Protein AF-A0A1R1XUH7-F1 (afdb_monomer_lite)

pLDDT: mean 72.82, std 19.81, range [24.72, 95.0]

Structure (mmCIF, N/CA/C/O backbone):
data_AF-A0A1R1XUH7-F1
#
_entry.id   AF-A0A1R1XUH7-F1
#
loop_
_atom_site.group_PDB
_atom_site.id
_atom_site.type_symbol
_atom_site.label_atom_id
_atom_site.label_alt_id
_atom_site.label_comp_id
_atom_site.label_asym_id
_atom_site.label_entity_id
_atom_site.label_seq_id
_atom_site.pdbx_PDB_ins_code
_atom_site.Cartn_x
_atom_site.Cartn_y
_atom_site.Cartn_z
_atom_site.occupancy
_atom_site.B_iso_or_equiv
_atom_site.auth_seq_id
_atom_site.auth_comp_id
_atom_site.auth_asym_id
_atom_site.auth_atom_id
_atom_site.pdbx_PDB_model_num
ATOM 1 N N . MET A 1 1 ? -12.537 -51.148 18.746 1.00 36.09 1 MET A N 1
ATOM 2 C CA . MET A 1 1 ? -11.341 -50.592 18.085 1.00 36.09 1 MET A CA 1
ATOM 3 C C . MET A 1 1 ? -11.585 -49.098 17.993 1.00 36.09 1 MET A C 1
ATOM 5 O O . MET A 1 1 ? -12.538 -48.703 17.341 1.00 36.09 1 MET A O 1
ATOM 9 N N . VAL A 1 2 ? -10.874 -48.313 18.801 1.00 26.25 2 VAL A N 1
ATOM 10 C CA . VAL A 1 2 ? -11.025 -46.854 18.871 1.00 26.25 2 VAL A CA 1
ATOM 11 C C . VAL A 1 2 ? -10.032 -46.278 17.873 1.00 26.25 2 VAL A C 1
ATOM 13 O O . VAL A 1 2 ? -8.830 -46.460 18.047 1.00 26.25 2 VAL A O 1
ATOM 16 N N . GLU A 1 3 ? -10.531 -45.657 16.810 1.00 26.16 3 GLU A N 1
ATOM 17 C CA . GLU A 1 3 ? -9.702 -44.911 15.868 1.00 26.16 3 GLU A CA 1
ATOM 18 C C . GLU A 1 3 ? -9.331 -43.573 16.508 1.00 26.16 3 GLU A C 1
ATOM 20 O O . GLU A 1 3 ? -10.137 -42.650 16.631 1.00 26.16 3 GLU A O 1
ATOM 25 N N . THR A 1 4 ? -8.095 -43.498 16.990 1.00 26.56 4 THR A N 1
ATOM 26 C CA . THR A 1 4 ? -7.440 -42.262 17.397 1.00 26.56 4 THR A CA 1
ATOM 27 C C . THR A 1 4 ? -7.160 -41.437 16.146 1.00 26.56 4 THR A C 1
ATOM 29 O O . THR A 1 4 ? -6.261 -41.753 15.369 1.00 26.56 4 THR A O 1
ATOM 32 N N . TYR A 1 5 ? -7.929 -40.365 15.959 1.00 27.28 5 TYR A N 1
ATOM 33 C CA . TYR A 1 5 ? -7.610 -39.329 14.986 1.00 27.28 5 TYR A CA 1
ATOM 34 C C . TYR A 1 5 ? -6.246 -38.729 15.329 1.00 27.28 5 TYR A C 1
ATOM 36 O O . TYR A 1 5 ? -6.035 -38.161 16.401 1.00 27.28 5 TYR A O 1
ATOM 44 N N . SER A 1 6 ? -5.309 -38.896 14.404 1.00 28.02 6 SER A N 1
ATOM 45 C CA . SER A 1 6 ? -4.024 -38.218 14.378 1.00 28.02 6 SER A CA 1
ATOM 46 C C . SER A 1 6 ? -4.227 -36.708 14.498 1.00 28.02 6 SER A C 1
ATOM 48 O O . SER A 1 6 ? -4.960 -36.110 13.710 1.00 28.02 6 SER A O 1
ATOM 50 N N . ASN A 1 7 ? -3.553 -36.112 15.485 1.00 25.66 7 ASN A N 1
ATOM 51 C CA . ASN A 1 7 ? -3.377 -34.673 15.642 1.00 25.66 7 ASN A CA 1
ATOM 52 C C . ASN A 1 7 ? -2.901 -34.063 14.316 1.00 25.66 7 ASN A C 1
ATOM 54 O O . ASN A 1 7 ? -1.709 -34.079 14.010 1.00 25.66 7 ASN A O 1
ATOM 58 N N . ASN A 1 8 ? -3.822 -33.470 13.559 1.00 26.70 8 ASN A N 1
ATOM 59 C CA . ASN A 1 8 ? -3.465 -32.392 12.656 1.00 26.70 8 ASN A CA 1
ATOM 60 C C . ASN A 1 8 ? -3.046 -31.234 13.555 1.00 26.70 8 ASN A C 1
ATOM 62 O O . ASN A 1 8 ? -3.884 -30.494 14.070 1.00 26.70 8 ASN A O 1
ATOM 66 N N . SER A 1 9 ? -1.742 -31.107 13.785 1.00 27.06 9 SER A N 1
ATOM 67 C CA . SER A 1 9 ? -1.154 -29.862 14.249 1.00 27.06 9 SER A CA 1
ATOM 68 C C . SER A 1 9 ? -1.516 -28.796 13.219 1.00 27.06 9 SER A C 1
ATOM 70 O O . SER A 1 9 ? -0.841 -28.654 12.200 1.00 27.06 9 SER A O 1
ATOM 72 N N . PHE A 1 10 ? -2.616 -28.087 13.461 1.00 28.94 10 PHE A N 1
ATOM 73 C CA . PHE A 1 10 ? -2.870 -26.793 12.859 1.00 28.94 10 PHE A CA 1
ATOM 74 C C . PHE A 1 10 ? -1.658 -25.929 13.202 1.00 28.94 10 PHE A C 1
ATOM 76 O O . PHE A 1 10 ? -1.507 -25.453 14.327 1.00 28.94 10 PHE A O 1
ATOM 83 N N . GLN A 1 11 ? -0.741 -25.800 12.245 1.00 24.72 11 GLN A N 1
ATOM 84 C CA . GLN A 1 11 ? 0.274 -24.769 12.295 1.00 24.72 11 GLN A CA 1
ATOM 85 C C . GLN A 1 11 ? -0.476 -23.444 12.241 1.00 24.72 11 GLN A C 1
ATOM 87 O O . GLN A 1 11 ? -1.003 -23.046 11.205 1.00 24.72 11 GLN A O 1
ATOM 92 N N . ILE A 1 12 ? -0.576 -22.807 13.404 1.00 26.81 12 ILE A N 1
ATOM 93 C CA . ILE A 1 12 ? -1.009 -21.424 13.542 1.00 26.81 12 ILE A CA 1
ATOM 94 C C . ILE A 1 12 ? -0.117 -20.603 12.597 1.00 26.81 12 ILE A C 1
ATOM 96 O O . ILE A 1 12 ? 1.110 -20.721 12.698 1.00 26.81 12 ILE A O 1
ATOM 100 N N . PRO A 1 13 ? -0.679 -19.807 11.670 1.00 30.12 13 PRO A N 1
ATOM 101 C CA . PRO A 1 13 ? 0.121 -18.927 10.831 1.00 30.12 13 PRO A CA 1
ATOM 102 C C . PRO A 1 13 ? 0.951 -18.018 11.741 1.00 30.12 13 PRO A C 1
ATOM 104 O O . PRO A 1 13 ? 0.403 -17.348 12.617 1.00 30.12 13 PRO A O 1
ATOM 107 N N . GLN A 1 14 ? 2.275 -18.020 11.586 1.00 32.28 14 GLN A N 1
ATOM 108 C CA . GLN A 1 14 ? 3.138 -17.098 12.321 1.00 32.28 14 GLN A CA 1
ATOM 109 C C . GLN A 1 14 ? 2.763 -15.659 11.932 1.00 32.28 14 GLN A C 1
ATOM 111 O O . GLN A 1 14 ? 2.974 -15.227 10.803 1.00 32.28 14 GLN A O 1
ATOM 116 N N . HIS A 1 15 ? 2.165 -14.936 12.877 1.00 37.78 15 HIS A N 1
ATOM 117 C CA . HIS A 1 15 ? 1.529 -13.626 12.717 1.00 37.78 15 HIS A CA 1
ATOM 118 C C . HIS A 1 15 ? 2.520 -12.440 12.634 1.00 37.78 15 HIS A C 1
ATOM 120 O O . HIS A 1 15 ? 2.294 -11.392 13.227 1.00 37.78 15 HIS A O 1
ATOM 126 N N . ASP A 1 16 ? 3.577 -12.565 11.826 1.00 42.06 16 ASP A N 1
ATOM 127 C CA . ASP A 1 16 ? 4.503 -11.465 11.477 1.00 42.06 16 ASP A CA 1
ATOM 128 C C . ASP A 1 16 ? 4.144 -10.791 10.134 1.00 42.06 16 ASP A C 1
ATOM 130 O O . ASP A 1 16 ? 4.957 -10.110 9.500 1.00 42.06 16 ASP A O 1
ATOM 134 N N . HIS A 1 17 ? 2.929 -11.006 9.629 1.00 55.88 17 HIS A N 1
ATOM 135 C CA . HIS A 1 17 ? 2.552 -10.539 8.300 1.00 55.88 17 HIS A CA 1
ATOM 136 C C . HIS A 1 17 ? 2.111 -9.074 8.334 1.00 55.88 17 HIS A C 1
ATOM 138 O O . HIS A 1 17 ? 0.928 -8.753 8.416 1.00 55.88 17 HIS A O 1
ATOM 144 N N . LEU A 1 18 ? 3.100 -8.181 8.237 1.00 64.12 18 LEU A N 1
ATOM 145 C CA . LEU A 1 18 ? 2.900 -6.802 7.798 1.00 64.12 18 LEU A CA 1
ATOM 146 C C . LEU A 1 18 ? 1.973 -6.777 6.565 1.00 64.12 18 LEU A C 1
ATOM 148 O O . LEU A 1 18 ? 2.169 -7.602 5.666 1.00 64.12 18 LEU A O 1
ATOM 152 N N . PRO A 1 19 ? 1.006 -5.845 6.487 1.00 69.94 19 PRO A N 1
ATOM 153 C CA . PRO A 1 19 ? 0.156 -5.677 5.316 1.00 69.94 19 PRO A CA 1
ATOM 154 C C . PRO A 1 19 ? 0.966 -5.633 4.021 1.00 69.94 19 PRO A C 1
ATOM 156 O O . PRO A 1 19 ? 1.894 -4.833 3.885 1.00 69.94 19 PRO A O 1
ATOM 159 N N . GLN A 1 20 ? 0.602 -6.500 3.077 1.00 75.19 20 GLN A N 1
ATOM 160 C CA . GLN A 1 20 ? 1.281 -6.636 1.794 1.00 75.19 20 GLN A CA 1
ATOM 161 C C . GLN A 1 20 ? 0.480 -5.949 0.691 1.00 75.19 20 GLN A C 1
ATOM 163 O O . GLN A 1 20 ? -0.719 -6.176 0.536 1.00 75.19 20 GLN A O 1
ATOM 168 N N . LEU A 1 21 ? 1.157 -5.131 -0.106 1.00 77.12 21 LEU A N 1
ATOM 169 C CA . LEU A 1 21 ? 0.612 -4.476 -1.283 1.00 77.12 21 LEU A CA 1
ATOM 170 C C . LEU A 1 21 ? 1.297 -5.027 -2.532 1.00 77.12 21 LEU A C 1
ATOM 172 O O . LEU A 1 21 ? 2.522 -4.972 -2.649 1.00 77.12 21 LEU A O 1
ATOM 176 N N . LYS A 1 22 ? 0.500 -5.495 -3.498 1.00 82.19 22 LYS A N 1
ATOM 177 C CA . LYS A 1 22 ? 0.987 -5.846 -4.835 1.00 82.19 22 LYS A CA 1
ATOM 178 C C . LYS A 1 22 ? 0.989 -4.608 -5.733 1.00 82.19 22 LYS A C 1
ATOM 180 O O . LYS A 1 22 ? -0.061 -4.065 -6.068 1.00 82.19 22 LYS A O 1
ATOM 185 N N . LEU A 1 23 ? 2.175 -4.187 -6.150 1.00 81.00 23 LEU A N 1
ATOM 186 C CA . LEU A 1 23 ? 2.407 -3.155 -7.152 1.00 81.00 23 LEU A CA 1
ATOM 187 C C . LEU A 1 23 ? 2.435 -3.807 -8.536 1.00 81.00 23 LEU A C 1
ATOM 189 O O . LEU A 1 23 ? 3.371 -4.533 -8.862 1.00 81.00 23 LEU A O 1
ATOM 193 N N . ASN A 1 24 ? 1.416 -3.548 -9.354 1.00 84.50 24 ASN A N 1
ATOM 194 C CA . ASN A 1 24 ? 1.377 -4.005 -10.742 1.00 84.50 24 ASN A CA 1
ATOM 195 C C . ASN A 1 24 ? 1.937 -2.928 -11.673 1.00 84.50 24 ASN A C 1
ATOM 197 O O . ASN A 1 24 ? 1.565 -1.758 -11.579 1.00 84.50 24 ASN A O 1
ATOM 201 N N . LEU A 1 25 ? 2.801 -3.336 -12.597 1.00 85.88 25 LEU A N 1
ATOM 202 C CA . LEU A 1 25 ? 3.491 -2.460 -13.534 1.00 85.88 25 LEU A CA 1
ATOM 203 C C . LEU A 1 25 ? 3.200 -2.867 -14.964 1.00 85.88 25 LEU A C 1
ATOM 205 O O . LEU A 1 25 ? 3.238 -4.045 -15.315 1.00 85.88 25 LEU A O 1
ATOM 209 N N . SER A 1 26 ? 2.982 -1.861 -15.801 1.00 89.75 26 SER A N 1
ATOM 210 C CA . SER A 1 26 ? 2.862 -2.021 -17.241 1.00 89.75 26 SER A CA 1
ATOM 211 C C . SER A 1 26 ? 3.626 -0.892 -17.916 1.00 89.75 26 SER A C 1
ATOM 213 O O . SER A 1 26 ? 3.284 0.277 -17.750 1.00 89.75 26 SER A O 1
ATOM 215 N N . ILE A 1 27 ? 4.658 -1.242 -18.677 1.00 89.19 27 ILE A N 1
ATOM 216 C CA . ILE A 1 27 ? 5.510 -0.296 -19.399 1.00 89.19 27 ILE A CA 1
ATOM 217 C C . ILE A 1 27 ? 5.392 -0.604 -20.879 1.00 89.19 27 ILE A C 1
ATOM 219 O O . ILE A 1 27 ? 5.627 -1.733 -21.301 1.00 89.19 27 ILE A O 1
ATOM 223 N N . ARG A 1 28 ? 5.045 0.405 -21.677 1.00 90.94 28 ARG A N 1
ATOM 224 C CA . ARG A 1 28 ? 4.956 0.273 -23.129 1.00 90.94 28 ARG A CA 1
ATOM 225 C C . ARG A 1 28 ? 6.084 1.041 -23.797 1.00 90.94 28 ARG A C 1
ATOM 227 O O . ARG A 1 28 ? 6.208 2.249 -23.598 1.00 90.94 28 ARG A O 1
ATOM 234 N N . ASN A 1 29 ? 6.869 0.353 -24.619 1.00 90.94 29 ASN A N 1
ATOM 235 C CA . ASN A 1 29 ? 7.783 1.012 -25.539 1.00 90.94 29 ASN A CA 1
ATOM 236 C C . ASN A 1 29 ? 6.990 1.429 -26.782 1.00 90.94 29 ASN A C 1
ATOM 238 O O . ASN A 1 29 ? 6.571 0.583 -27.562 1.00 90.94 29 ASN A O 1
ATOM 242 N N . ASN A 1 30 ? 6.761 2.729 -26.959 1.00 91.75 30 ASN A N 1
ATOM 243 C CA . ASN A 1 30 ? 6.073 3.261 -28.141 1.00 91.75 30 ASN A CA 1
ATOM 244 C C . ASN A 1 30 ? 7.030 3.574 -29.302 1.00 91.75 30 ASN A C 1
ATOM 246 O O . ASN A 1 30 ? 6.590 4.074 -30.332 1.00 91.75 30 ASN A O 1
ATOM 250 N N . ASN A 1 31 ? 8.327 3.310 -29.140 1.00 87.31 31 ASN A N 1
ATOM 251 C CA . ASN A 1 31 ? 9.317 3.540 -30.181 1.00 87.31 31 ASN A CA 1
ATOM 252 C C . ASN A 1 31 ? 9.482 2.300 -31.065 1.00 87.31 31 ASN A C 1
ATOM 254 O O . ASN A 1 31 ? 9.229 1.169 -30.648 1.00 87.31 31 ASN A O 1
ATOM 258 N N . ASN A 1 32 ? 10.013 2.530 -32.265 1.00 91.88 32 ASN A N 1
ATOM 259 C CA . ASN A 1 32 ? 10.410 1.478 -33.205 1.00 91.88 32 ASN A CA 1
ATOM 260 C C . ASN A 1 32 ? 11.792 0.874 -32.891 1.00 91.88 32 ASN A C 1
ATOM 262 O O . ASN A 1 32 ? 12.274 0.022 -33.629 1.00 91.88 32 ASN A O 1
ATOM 266 N N . ILE A 1 33 ? 12.441 1.321 -31.813 1.00 90.12 33 ILE A N 1
ATOM 267 C CA . ILE A 1 33 ? 13.793 0.918 -31.413 1.00 90.12 33 ILE A CA 1
ATOM 268 C C . ILE A 1 33 ? 13.703 0.226 -30.044 1.00 90.12 33 ILE A C 1
ATOM 270 O O . ILE A 1 33 ? 12.945 0.704 -29.188 1.00 90.12 33 ILE A O 1
ATOM 274 N N . PRO A 1 34 ? 14.425 -0.890 -29.821 1.00 90.88 34 PRO A N 1
ATOM 275 C CA . PRO A 1 34 ? 14.464 -1.539 -28.517 1.00 90.88 34 PRO A CA 1
ATOM 276 C C . PRO A 1 34 ? 15.116 -0.627 -27.475 1.00 90.88 34 PRO A C 1
ATOM 278 O O . PRO A 1 34 ? 16.064 0.101 -27.772 1.00 90.88 34 PRO A O 1
ATOM 281 N N . ILE A 1 35 ? 14.622 -0.689 -26.243 1.00 91.19 35 ILE A N 1
ATOM 282 C CA . ILE A 1 35 ? 15.282 -0.078 -25.089 1.00 91.19 35 ILE A CA 1
ATOM 283 C C . ILE A 1 35 ? 15.947 -1.215 -24.319 1.00 91.19 35 ILE A C 1
ATOM 285 O O . ILE A 1 35 ? 15.252 -2.060 -23.762 1.00 91.19 35 ILE A O 1
ATOM 289 N N . ASN A 1 36 ? 17.277 -1.235 -24.301 1.00 91.56 36 ASN A N 1
ATOM 290 C CA . ASN A 1 36 ? 18.041 -2.294 -23.644 1.00 91.56 36 ASN A CA 1
ATOM 291 C C . ASN A 1 36 ? 18.507 -1.856 -22.255 1.00 91.56 36 ASN A C 1
ATOM 293 O O . ASN A 1 36 ? 18.788 -0.674 -22.046 1.00 91.56 36 ASN A O 1
ATOM 297 N N . ASN A 1 37 ? 18.666 -2.810 -21.338 1.00 92.50 37 ASN A N 1
ATOM 298 C CA . ASN A 1 37 ? 19.168 -2.586 -19.978 1.00 92.50 37 ASN A CA 1
ATOM 299 C C . ASN A 1 37 ? 18.385 -1.515 -19.197 1.00 92.50 37 ASN A C 1
ATOM 301 O O . ASN A 1 37 ? 18.968 -0.715 -18.459 1.00 92.50 37 ASN A O 1
ATOM 305 N N . ALA A 1 38 ? 17.066 -1.479 -19.372 1.00 93.06 38 ALA A N 1
ATOM 306 C CA . ALA A 1 38 ? 16.197 -0.632 -18.574 1.00 93.06 38 ALA A CA 1
ATOM 307 C C . ALA A 1 38 ? 16.083 -1.180 -17.147 1.00 93.06 38 ALA A C 1
ATOM 309 O O . ALA A 1 38 ? 16.121 -2.388 -16.934 1.00 93.06 38 ALA A O 1
ATOM 310 N N . ASN A 1 39 ? 15.902 -0.307 -16.161 1.00 94.38 39 ASN A N 1
ATOM 311 C CA . ASN A 1 39 ? 15.532 -0.703 -14.808 1.00 94.38 39 ASN A CA 1
ATOM 312 C C . ASN A 1 39 ? 14.439 0.210 -14.247 1.00 94.38 39 ASN A C 1
ATOM 314 O O . ASN A 1 39 ? 14.221 1.330 -14.716 1.00 94.38 39 ASN A O 1
ATOM 318 N N . ILE A 1 40 ? 13.728 -0.305 -13.250 1.00 93.25 40 ILE A N 1
ATOM 319 C CA . ILE A 1 40 ? 12.674 0.410 -12.540 1.00 93.25 40 ILE A CA 1
ATOM 320 C C . ILE A 1 40 ? 13.159 0.668 -11.121 1.00 93.25 40 ILE A C 1
ATOM 322 O O . ILE A 1 40 ? 13.678 -0.234 -10.462 1.00 93.25 40 ILE A O 1
ATOM 326 N N . VAL A 1 41 ? 12.950 1.886 -10.636 1.00 94.25 41 VAL A N 1
ATOM 327 C CA . VAL A 1 41 ? 13.166 2.248 -9.237 1.00 94.25 41 VAL A CA 1
ATOM 328 C C . VAL A 1 41 ? 11.875 2.826 -8.684 1.00 94.25 41 VAL A C 1
ATOM 330 O O . VAL A 1 41 ? 11.396 3.852 -9.163 1.00 94.25 41 VAL A O 1
ATOM 333 N N . PHE A 1 42 ? 11.327 2.197 -7.649 1.00 92.81 42 PHE A N 1
ATOM 334 C CA . PHE A 1 42 ? 10.355 2.854 -6.786 1.00 92.81 42 PHE A CA 1
ATOM 335 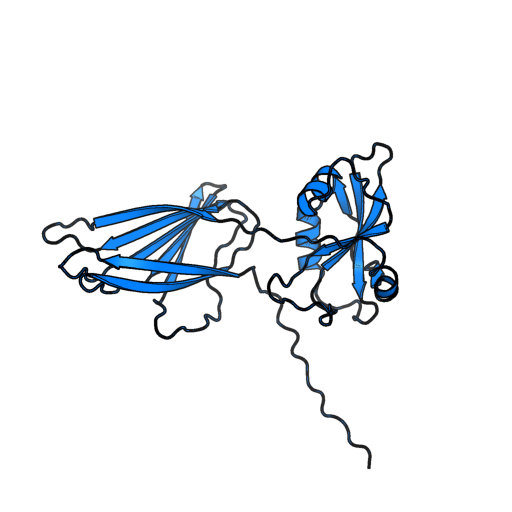C C . PHE A 1 42 ? 11.068 3.510 -5.617 1.00 92.81 42 PHE A C 1
ATOM 337 O O . PHE A 1 42 ? 11.894 2.883 -4.962 1.00 92.81 42 PHE A O 1
ATOM 344 N N . SER A 1 43 ? 10.732 4.761 -5.338 1.00 94.25 43 SER A N 1
ATOM 345 C CA . SER A 1 43 ? 11.187 5.486 -4.156 1.00 94.25 43 SER A CA 1
ATOM 346 C C . SER A 1 43 ? 10.001 5.783 -3.255 1.00 94.25 43 SER A C 1
ATOM 348 O O . SER A 1 43 ? 8.987 6.292 -3.731 1.00 94.25 43 SER A O 1
ATOM 350 N N . PHE A 1 44 ? 10.156 5.521 -1.964 1.00 91.94 44 PHE A N 1
ATOM 351 C CA . PHE A 1 44 ? 9.143 5.754 -0.943 1.00 91.94 44 PHE A CA 1
ATOM 352 C C . PHE A 1 44 ? 9.732 6.634 0.156 1.00 91.94 44 PHE A C 1
ATOM 354 O O . PHE A 1 44 ? 10.680 6.224 0.826 1.00 91.94 44 PHE A O 1
ATOM 361 N N . ASN A 1 45 ? 9.172 7.826 0.353 1.00 91.75 45 ASN A N 1
ATOM 362 C CA . ASN A 1 45 ? 9.575 8.724 1.432 1.00 91.75 45 ASN A CA 1
ATOM 363 C C . ASN A 1 45 ? 8.569 8.618 2.574 1.00 91.75 45 ASN A C 1
ATOM 365 O O . ASN A 1 45 ? 7.365 8.761 2.373 1.00 91.75 45 ASN A O 1
ATOM 369 N N . THR A 1 46 ? 9.059 8.347 3.772 1.00 87.94 46 THR A N 1
ATOM 370 C CA . THR A 1 46 ? 8.234 7.942 4.906 1.00 87.94 46 THR A CA 1
ATOM 371 C C . THR A 1 46 ? 8.742 8.555 6.205 1.00 87.94 46 THR A C 1
ATOM 373 O O . THR A 1 46 ? 9.912 8.906 6.303 1.00 87.94 46 THR A O 1
ATOM 376 N N . SER A 1 47 ? 7.887 8.638 7.227 1.00 83.00 47 SER A N 1
ATOM 377 C CA . SER A 1 47 ? 8.338 8.852 8.604 1.00 83.00 47 SER A CA 1
ATOM 378 C C . SER A 1 47 ? 9.314 7.761 9.077 1.00 83.00 47 SER A C 1
ATOM 380 O O . SER A 1 47 ? 9.296 6.624 8.593 1.00 83.00 47 SER A O 1
ATOM 382 N N . ALA A 1 48 ? 10.146 8.106 10.059 1.00 82.19 48 ALA A N 1
ATOM 383 C CA . ALA A 1 48 ? 11.148 7.223 10.656 1.00 82.19 48 ALA A CA 1
ATOM 384 C C . ALA A 1 48 ? 10.568 6.050 11.463 1.00 82.19 48 ALA A C 1
ATOM 386 O O . ALA A 1 48 ? 11.304 5.150 11.857 1.00 82.19 48 ALA A O 1
ATOM 387 N N . THR A 1 49 ? 9.260 6.052 11.717 1.00 75.31 49 THR A N 1
ATOM 388 C CA . THR A 1 49 ? 8.562 4.981 12.437 1.00 75.31 49 THR A CA 1
ATOM 389 C C . THR A 1 49 ? 7.945 3.938 11.504 1.00 75.31 49 THR A C 1
ATOM 391 O O . THR A 1 49 ? 7.453 2.918 11.983 1.00 75.31 49 THR A O 1
ATOM 394 N N . ASN A 1 50 ? 7.965 4.157 10.183 1.00 73.88 50 ASN A N 1
ATOM 395 C CA . ASN A 1 50 ? 7.517 3.163 9.209 1.00 73.88 50 ASN A CA 1
ATOM 396 C C . ASN A 1 50 ? 8.678 2.305 8.710 1.00 73.88 50 ASN A C 1
ATOM 398 O O . ASN A 1 50 ? 9.816 2.759 8.592 1.00 73.88 50 ASN A O 1
ATOM 402 N N . LYS A 1 51 ? 8.342 1.088 8.302 1.00 80.38 51 LYS A N 1
ATOM 403 C CA . LYS A 1 51 ? 9.232 0.146 7.650 1.00 80.38 51 LYS A CA 1
ATOM 404 C C . LYS A 1 51 ? 8.570 -0.375 6.385 1.00 80.38 51 LYS A C 1
ATOM 406 O O . LYS A 1 51 ? 7.474 -0.936 6.428 1.00 80.38 51 LYS A O 1
ATOM 411 N N . ILE A 1 52 ? 9.275 -0.223 5.270 1.00 82.31 52 ILE A N 1
ATOM 412 C CA . ILE A 1 52 ? 8.914 -0.837 3.994 1.00 82.31 52 ILE A CA 1
ATOM 413 C C . ILE A 1 52 ? 9.883 -1.990 3.762 1.00 82.31 52 ILE A C 1
ATOM 415 O O . ILE A 1 52 ? 11.092 -1.829 3.904 1.00 82.31 52 ILE A O 1
ATOM 419 N N . SER A 1 53 ? 9.366 -3.176 3.461 1.00 82.25 53 SER A N 1
ATOM 420 C CA . SER A 1 53 ? 10.203 -4.368 3.280 1.00 82.25 53 SER A CA 1
ATOM 421 C C . SER A 1 53 ? 9.685 -5.267 2.169 1.00 82.25 53 SER A C 1
ATOM 423 O O . SER A 1 53 ? 8.509 -5.218 1.817 1.00 82.25 53 SER A O 1
ATOM 425 N N . LEU A 1 54 ? 10.568 -6.097 1.617 1.00 77.00 54 LEU A N 1
ATOM 426 C CA . LEU A 1 54 ? 10.173 -7.197 0.745 1.00 77.00 54 LEU A CA 1
ATOM 427 C C . LEU A 1 54 ? 9.725 -8.391 1.604 1.00 77.00 54 LEU A C 1
ATOM 429 O O . LEU A 1 54 ? 10.385 -8.695 2.605 1.00 77.00 54 LEU A O 1
ATOM 433 N N . PRO A 1 55 ? 8.626 -9.082 1.254 1.00 68.00 55 PRO A N 1
ATOM 434 C CA . PRO A 1 55 ? 8.237 -10.298 1.952 1.00 68.00 55 PRO A CA 1
ATOM 435 C C . PRO A 1 55 ? 9.320 -11.374 1.783 1.00 68.00 55 PRO A C 1
ATOM 437 O O . PRO A 1 55 ? 9.863 -11.555 0.696 1.00 68.00 55 PRO A O 1
ATOM 440 N N . LYS A 1 56 ? 9.617 -12.115 2.861 1.00 57.62 56 LYS A N 1
ATOM 441 C CA . LYS A 1 56 ? 10.618 -13.205 2.862 1.00 57.62 56 LYS A CA 1
ATOM 442 C C . LYS A 1 56 ? 10.287 -14.334 1.874 1.00 57.62 56 LYS A C 1
ATOM 444 O O . LYS A 1 56 ? 11.178 -15.075 1.480 1.00 57.62 56 LYS A O 1
ATOM 449 N N . LEU A 1 57 ? 9.014 -14.467 1.508 1.00 55.06 57 LEU A N 1
ATOM 450 C CA . LEU A 1 57 ? 8.496 -15.423 0.536 1.00 55.06 57 LEU A CA 1
ATOM 451 C C . LEU A 1 57 ? 7.763 -14.620 -0.542 1.00 55.06 57 LEU A C 1
ATOM 453 O O . LEU A 1 57 ? 6.629 -14.193 -0.330 1.00 55.06 57 LEU A O 1
ATOM 457 N N . SER A 1 58 ? 8.418 -14.362 -1.672 1.00 51.53 58 SER A N 1
ATOM 458 C CA . SER A 1 58 ? 7.734 -13.855 -2.859 1.00 51.53 58 SER A CA 1
ATOM 459 C C . SER A 1 58 ? 7.128 -15.037 -3.612 1.00 51.53 58 SER A C 1
ATOM 461 O O . SER A 1 58 ? 7.797 -16.031 -3.888 1.00 51.53 58 SER A O 1
ATOM 463 N N . ILE A 1 59 ? 5.841 -14.945 -3.938 1.00 51.78 59 ILE A N 1
ATOM 464 C CA . ILE A 1 59 ? 5.226 -15.852 -4.906 1.00 51.78 59 ILE A CA 1
ATOM 465 C C . ILE A 1 59 ? 5.882 -15.515 -6.247 1.00 51.78 59 ILE A C 1
ATOM 467 O O . ILE A 1 59 ? 5.686 -14.416 -6.767 1.00 51.78 59 ILE A O 1
ATOM 471 N N . SER A 1 60 ? 6.723 -16.411 -6.759 1.00 47.25 60 SER A N 1
ATOM 472 C CA . SER A 1 60 ? 7.397 -16.221 -8.039 1.00 47.25 60 SER A CA 1
ATOM 473 C C . SER A 1 60 ? 6.374 -16.323 -9.169 1.00 47.25 60 SER A C 1
ATOM 475 O O . SER A 1 60 ? 5.869 -17.397 -9.494 1.00 47.25 60 SER A O 1
ATOM 477 N N . GLU A 1 61 ? 6.044 -15.185 -9.777 1.00 54.03 61 GLU A N 1
ATOM 478 C CA . GLU A 1 61 ? 5.384 -15.180 -11.078 1.00 54.03 61 GLU A CA 1
ATOM 479 C C . GLU A 1 61 ? 6.459 -15.406 -12.157 1.00 54.03 61 GLU A C 1
ATOM 481 O O . GLU A 1 61 ? 7.540 -14.824 -12.072 1.00 54.03 61 GLU A O 1
ATOM 486 N N 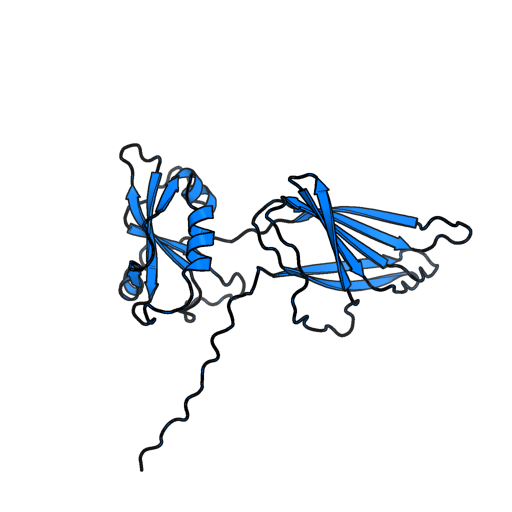. PRO A 1 62 ? 6.199 -16.211 -13.200 1.00 49.09 62 PRO A N 1
ATOM 487 C CA . PRO A 1 62 ? 7.205 -16.601 -14.197 1.00 49.09 62 PRO A CA 1
ATOM 488 C C . PRO A 1 62 ? 7.789 -15.439 -15.029 1.00 49.09 62 PRO A C 1
ATOM 490 O O . PRO A 1 62 ? 8.720 -15.649 -15.799 1.00 49.09 62 PRO A O 1
ATOM 493 N N . SER A 1 63 ? 7.272 -14.216 -14.873 1.00 55.78 63 SER A N 1
ATOM 494 C CA . SER A 1 63 ? 7.781 -12.986 -15.492 1.00 55.78 63 SER A CA 1
ATOM 495 C C . SER A 1 63 ? 8.164 -11.900 -14.474 1.00 55.78 63 SER A C 1
ATOM 497 O O . SER A 1 63 ? 8.276 -10.730 -14.845 1.00 55.78 63 SER A O 1
ATOM 499 N N . SER A 1 64 ? 8.301 -12.234 -13.185 1.00 68.19 64 SER A N 1
ATOM 500 C CA . SER A 1 64 ? 8.640 -11.244 -12.161 1.00 68.19 64 SER A CA 1
ATOM 501 C C . SER A 1 64 ? 10.113 -10.861 -12.257 1.00 68.19 64 SER A C 1
ATOM 503 O O . SER A 1 64 ? 10.984 -11.724 -12.155 1.00 68.19 64 SER A O 1
ATOM 505 N N . LEU A 1 65 ? 10.390 -9.564 -12.405 1.00 83.56 65 LEU A N 1
ATOM 506 C CA . LEU A 1 65 ? 11.739 -9.039 -12.193 1.00 83.56 65 LEU A CA 1
ATOM 507 C C . LEU A 1 65 ? 12.195 -9.384 -10.774 1.00 83.56 65 LEU A C 1
ATOM 509 O O . LEU A 1 65 ? 11.399 -9.330 -9.836 1.00 83.56 65 LEU A O 1
ATOM 513 N N . GLU A 1 66 ? 13.476 -9.685 -10.604 1.00 86.31 66 GLU A N 1
ATOM 514 C CA . GLU A 1 66 ? 14.068 -9.687 -9.268 1.00 86.31 66 GLU A CA 1
ATOM 515 C C . GLU A 1 66 ? 14.182 -8.243 -8.770 1.00 86.31 66 GLU A C 1
ATOM 517 O O . GLU A 1 66 ? 14.517 -7.339 -9.544 1.00 86.31 66 GLU A O 1
ATOM 522 N N . TRP A 1 67 ? 13.912 -8.031 -7.483 1.00 88.00 67 TRP A N 1
ATOM 523 C CA . TRP A 1 67 ? 13.917 -6.715 -6.852 1.00 88.00 67 TRP A CA 1
ATOM 524 C C . TRP A 1 67 ? 14.848 -6.698 -5.643 1.00 88.00 67 TRP A C 1
ATOM 526 O O . TRP A 1 67 ? 14.847 -7.630 -4.840 1.00 88.00 67 TRP A O 1
ATOM 536 N N . CYS A 1 68 ? 15.594 -5.610 -5.469 1.00 89.56 68 CYS A N 1
ATOM 537 C CA . CYS A 1 68 ? 16.355 -5.334 -4.257 1.00 89.56 68 CYS A CA 1
ATOM 538 C C . CYS A 1 68 ? 15.811 -4.084 -3.564 1.00 89.56 68 CYS A C 1
ATOM 540 O O . CYS A 1 68 ? 15.394 -3.132 -4.223 1.00 89.56 68 CYS A O 1
ATOM 542 N N . ILE A 1 69 ? 15.801 -4.098 -2.230 1.00 91.12 69 ILE A N 1
ATOM 543 C CA . ILE A 1 69 ? 15.372 -2.958 -1.421 1.00 91.12 69 ILE A CA 1
ATOM 544 C C . ILE A 1 69 ? 16.552 -2.398 -0.633 1.00 91.12 69 ILE A C 1
ATOM 546 O O . ILE A 1 69 ? 17.315 -3.152 -0.029 1.00 91.12 69 ILE A O 1
ATOM 550 N N . SER A 1 70 ? 16.694 -1.079 -0.636 1.00 92.06 70 SER A N 1
ATOM 551 C CA . SER A 1 70 ? 17.628 -0.348 0.214 1.00 92.06 70 SER A CA 1
ATOM 552 C C . SER A 1 70 ? 16.883 0.669 1.072 1.00 92.06 70 SER A C 1
ATOM 554 O O . SER A 1 70 ? 15.826 1.181 0.699 1.00 92.06 70 SER A O 1
ATOM 556 N N . GLU A 1 71 ? 17.445 0.951 2.241 1.00 92.88 71 GLU A N 1
ATOM 557 C CA . GLU A 1 71 ? 16.959 1.953 3.182 1.00 92.88 71 GLU A CA 1
ATOM 558 C C . GLU A 1 71 ? 18.032 3.029 3.350 1.00 92.88 71 GLU A C 1
ATOM 560 O O . GLU A 1 71 ? 19.227 2.736 3.429 1.00 92.88 71 GLU A O 1
ATOM 565 N N . SER A 1 72 ? 17.605 4.285 3.406 1.00 91.69 72 SER A N 1
ATOM 566 C CA . SER A 1 72 ? 18.470 5.432 3.652 1.00 91.69 72 SER A CA 1
ATOM 567 C C . SER A 1 72 ? 17.767 6.445 4.548 1.00 91.69 72 SER A C 1
ATOM 569 O O . SER A 1 72 ? 16.547 6.611 4.497 1.00 91.69 72 SER A O 1
ATOM 571 N N . LYS A 1 73 ? 18.542 7.141 5.380 1.00 89.88 73 LYS A N 1
ATOM 572 C CA . LYS A 1 73 ? 18.030 8.204 6.242 1.00 89.88 73 LYS A CA 1
ATOM 573 C C . LYS A 1 73 ? 18.036 9.529 5.484 1.00 89.88 73 LYS A C 1
ATOM 575 O O . LYS A 1 73 ? 19.083 9.933 4.987 1.00 89.88 73 LYS A O 1
ATOM 580 N N . VAL A 1 74 ? 16.880 10.190 5.407 1.00 87.00 74 VAL A N 1
ATOM 581 C CA . VAL A 1 74 ? 16.763 11.530 4.808 1.00 87.00 74 VAL A CA 1
ATOM 582 C C . VAL A 1 74 ? 17.077 12.586 5.866 1.00 87.00 74 VAL A C 1
ATOM 584 O O . VAL A 1 74 ? 17.927 13.442 5.647 1.00 87.00 74 VAL A O 1
ATOM 587 N N . ASP A 1 75 ? 16.444 12.481 7.036 1.00 87.69 75 ASP A N 1
ATOM 588 C CA . ASP A 1 75 ? 16.694 13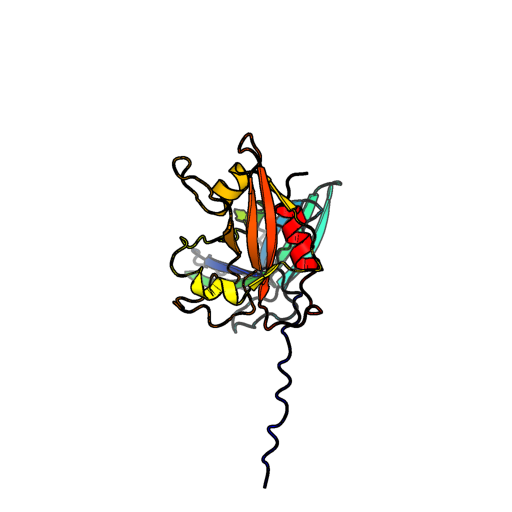.327 8.207 1.00 87.69 75 ASP A CA 1
ATOM 589 C C . ASP A 1 75 ? 16.338 12.580 9.515 1.00 87.69 75 ASP A C 1
ATOM 591 O O . ASP A 1 75 ? 16.175 11.358 9.522 1.00 87.69 75 ASP A O 1
ATOM 595 N N . SER A 1 76 ? 16.274 13.269 10.661 1.00 81.06 76 SER A N 1
ATOM 596 C CA . SER A 1 76 ? 15.927 12.653 11.955 1.00 81.06 76 SER A CA 1
ATOM 597 C C . SER A 1 76 ? 14.513 12.068 12.021 1.00 81.06 76 SER A C 1
ATOM 599 O O . SER A 1 76 ? 14.266 11.207 12.863 1.00 81.06 76 SER A O 1
ATOM 601 N N . HIS A 1 77 ? 13.610 12.514 11.155 1.00 85.62 77 HIS A N 1
ATOM 602 C CA . HIS A 1 77 ? 12.191 12.177 11.152 1.00 85.62 77 HIS A CA 1
ATOM 603 C C . HIS A 1 77 ? 11.749 11.407 9.906 1.00 85.62 77 HIS A C 1
ATOM 605 O O . HIS A 1 77 ? 10.653 10.848 9.925 1.00 85.62 77 HIS A O 1
ATOM 611 N N . HIS A 1 78 ? 12.584 11.323 8.868 1.00 86.50 78 HIS A N 1
ATOM 612 C CA . HIS A 1 78 ? 12.234 10.718 7.587 1.00 86.50 78 HIS A CA 1
ATOM 613 C C . HIS A 1 78 ? 13.247 9.673 7.106 1.00 86.50 78 HIS A C 1
ATOM 615 O O . HIS A 1 78 ? 14.467 9.870 7.133 1.00 86.50 78 HIS A O 1
A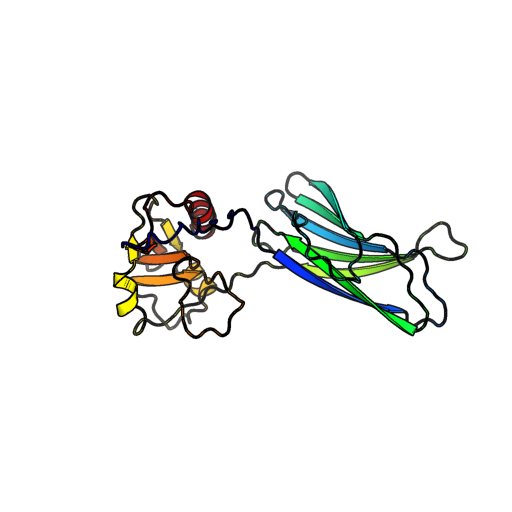TOM 621 N N . LEU A 1 79 ? 12.707 8.575 6.582 1.00 90.44 79 LEU A N 1
ATOM 622 C CA . LEU A 1 79 ? 13.425 7.511 5.888 1.00 90.44 79 LEU A CA 1
ATOM 623 C C . LEU A 1 79 ? 13.011 7.480 4.416 1.00 90.44 79 LEU A C 1
ATOM 625 O O . LEU A 1 79 ? 11.880 7.820 4.056 1.00 90.44 79 LEU A O 1
ATOM 629 N N . LYS A 1 80 ? 13.933 7.034 3.568 1.00 93.12 80 LYS A N 1
ATOM 630 C CA . LYS A 1 80 ? 13.699 6.761 2.156 1.00 93.12 80 LYS A CA 1
ATOM 631 C C . LYS A 1 80 ? 14.039 5.310 1.859 1.00 93.12 80 LYS A C 1
ATOM 633 O O . LYS A 1 80 ? 15.163 4.872 2.107 1.00 93.12 80 LYS A O 1
ATOM 638 N N . PHE A 1 81 ? 13.080 4.604 1.275 1.00 93.44 81 PHE A N 1
ATOM 639 C CA . PHE A 1 81 ? 13.262 3.250 0.768 1.00 93.44 81 PHE A CA 1
ATOM 640 C C . PHE A 1 81 ? 13.308 3.276 -0.757 1.00 93.44 81 PHE A C 1
ATOM 642 O O . PHE A 1 81 ? 12.456 3.906 -1.388 1.00 93.44 81 PHE A O 1
ATOM 649 N N . GLU A 1 82 ? 14.279 2.585 -1.350 1.00 94.06 82 GLU A N 1
ATOM 650 C CA . GLU A 1 82 ? 14.367 2.397 -2.798 1.00 94.06 82 GLU A CA 1
ATOM 651 C C . GLU A 1 82 ? 14.222 0.918 -3.137 1.00 94.06 82 GLU A C 1
ATOM 653 O O . GLU A 1 82 ? 14.991 0.082 -2.672 1.00 94.06 82 GLU A O 1
ATOM 658 N N . LEU A 1 83 ? 13.227 0.599 -3.960 1.00 92.06 83 LEU A N 1
ATOM 659 C CA . LEU A 1 83 ? 12.994 -0.733 -4.492 1.00 92.06 83 LEU A CA 1
ATOM 660 C C . LEU A 1 83 ? 13.388 -0.744 -5.968 1.00 92.06 83 LEU A C 1
ATOM 662 O O . LEU A 1 83 ? 12.695 -0.165 -6.809 1.00 92.06 83 LEU A O 1
ATOM 666 N N . LYS A 1 84 ? 14.510 -1.388 -6.276 1.00 92.94 84 LYS A N 1
ATOM 667 C CA . LYS A 1 84 ? 15.128 -1.386 -7.600 1.00 92.94 84 LYS A CA 1
ATOM 668 C C . LYS A 1 84 ? 15.000 -2.750 -8.262 1.00 92.94 84 LYS A C 1
ATOM 670 O O . LYS A 1 84 ? 15.286 -3.771 -7.644 1.00 92.94 84 LYS A O 1
ATOM 675 N N . SER A 1 85 ? 14.581 -2.765 -9.522 1.00 92.81 85 SER A N 1
ATOM 676 C CA . SER A 1 85 ? 14.525 -3.986 -10.318 1.00 92.81 85 SER A CA 1
ATOM 677 C C . SER A 1 85 ? 15.899 -4.370 -10.861 1.00 92.81 85 SER A C 1
ATOM 679 O O . SER A 1 85 ? 16.771 -3.522 -11.084 1.00 92.81 85 SER A O 1
ATOM 681 N N . THR A 1 86 ? 16.048 -5.648 -11.183 1.00 91.75 86 THR A N 1
ATOM 682 C CA . THR A 1 86 ? 17.030 -6.113 -12.165 1.00 91.75 86 THR A CA 1
ATOM 683 C C . THR A 1 86 ? 16.807 -5.449 -13.523 1.00 91.75 86 THR A C 1
ATOM 685 O O . THR A 1 86 ? 15.718 -4.943 -13.823 1.00 91.75 86 THR A O 1
ATOM 688 N N . SER A 1 87 ? 17.872 -5.394 -14.323 1.00 93.06 87 SER A N 1
ATOM 689 C CA . SER A 1 87 ? 17.816 -4.838 -15.673 1.00 93.06 87 SER A CA 1
ATOM 690 C C . SER A 1 87 ? 17.021 -5.749 -16.607 1.00 93.06 87 SER A C 1
ATOM 692 O O . SER A 1 87 ? 17.099 -6.971 -16.497 1.00 93.06 87 SER A O 1
ATOM 694 N N . PHE A 1 88 ? 16.290 -5.158 -17.546 1.00 92.62 88 PHE A N 1
ATOM 695 C CA . PHE A 1 88 ? 15.506 -5.872 -18.548 1.00 92.62 88 PHE A CA 1
ATOM 696 C C . PHE A 1 88 ? 15.461 -5.104 -19.870 1.00 92.62 88 PHE A C 1
ATOM 698 O O . PHE A 1 88 ? 15.692 -3.894 -19.915 1.00 92.62 88 PHE A O 1
ATOM 705 N N . ASP A 1 89 ? 15.125 -5.816 -20.941 1.00 92.06 89 ASP A N 1
ATOM 706 C CA . ASP A 1 89 ? 14.983 -5.241 -22.274 1.00 92.06 89 ASP A CA 1
ATOM 707 C C . ASP A 1 89 ? 13.506 -5.034 -22.632 1.00 92.06 89 ASP A C 1
ATOM 709 O O . ASP A 1 89 ? 12.619 -5.800 -22.248 1.00 92.06 89 ASP A O 1
ATOM 713 N N . LEU A 1 90 ? 13.242 -3.978 -23.396 1.00 91.56 90 LEU A N 1
ATOM 714 C CA . LEU A 1 90 ? 11.924 -3.557 -23.862 1.00 91.56 90 LEU A CA 1
ATOM 715 C C . LEU A 1 90 ? 11.921 -3.515 -25.398 1.00 91.56 90 LEU A C 1
ATOM 717 O O . LEU A 1 90 ? 12.317 -2.499 -25.989 1.00 91.56 90 LEU A O 1
ATOM 721 N N . PRO A 1 91 ? 11.456 -4.583 -26.070 1.00 93.31 91 PRO A N 1
ATOM 722 C CA . PRO A 1 91 ? 11.381 -4.620 -27.526 1.00 93.31 91 PRO A CA 1
ATOM 723 C C . PRO A 1 91 ? 10.491 -3.504 -28.111 1.00 93.31 91 PRO A C 1
ATOM 725 O O . PRO A 1 91 ? 9.597 -2.997 -27.419 1.00 93.31 91 PRO A O 1
ATOM 728 N N . PRO A 1 92 ? 10.685 -3.122 -29.387 1.00 94.81 92 PRO A N 1
ATOM 729 C CA . PRO A 1 92 ? 9.875 -2.102 -30.054 1.00 94.81 92 PRO A CA 1
ATOM 730 C C . PRO A 1 92 ? 8.380 -2.393 -29.988 1.00 94.81 92 PRO A C 1
ATOM 732 O O . PRO A 1 92 ? 7.968 -3.531 -30.196 1.00 94.81 92 PRO A O 1
ATOM 735 N N . LEU A 1 93 ? 7.563 -1.364 -29.759 1.00 93.31 93 LEU A N 1
ATOM 736 C CA . LEU A 1 93 ? 6.095 -1.446 -29.812 1.00 93.31 93 LEU A CA 1
ATOM 737 C C . LEU A 1 93 ? 5.460 -2.494 -28.874 1.00 93.31 93 LEU A C 1
ATOM 739 O O . LEU A 1 93 ? 4.275 -2.809 -29.010 1.00 93.31 93 LEU A O 1
ATOM 743 N N . THR A 1 94 ? 6.210 -3.011 -27.897 1.00 92.12 94 THR A N 1
ATOM 744 C CA . THR A 1 94 ? 5.732 -4.022 -26.945 1.00 92.12 94 THR A CA 1
ATOM 745 C C . THR A 1 94 ? 5.359 -3.424 -25.594 1.00 92.12 94 THR A C 1
ATOM 747 O O . THR A 1 94 ? 5.745 -2.308 -25.236 1.00 92.12 94 THR A O 1
ATOM 750 N N . THR A 1 95 ? 4.567 -4.184 -24.836 1.00 90.75 95 THR A N 1
ATOM 751 C CA . THR A 1 95 ? 4.244 -3.882 -23.442 1.00 90.75 95 THR A CA 1
ATOM 752 C C . THR A 1 95 ? 4.848 -4.947 -22.543 1.00 90.75 95 THR A C 1
ATOM 754 O O . THR A 1 95 ? 4.512 -6.122 -22.656 1.00 90.75 95 THR A O 1
ATOM 757 N N . PHE A 1 96 ? 5.703 -4.512 -21.631 1.00 89.81 96 PHE A N 1
ATOM 758 C CA . PHE A 1 96 ? 6.248 -5.320 -20.558 1.00 89.81 96 PHE A CA 1
ATOM 759 C C . PHE A 1 96 ? 5.374 -5.183 -19.315 1.00 89.81 96 PHE A C 1
ATOM 761 O O . PHE A 1 96 ? 4.950 -4.078 -18.962 1.00 89.81 96 PHE A O 1
ATOM 768 N N . LYS A 1 97 ? 5.112 -6.305 -18.648 1.00 89.06 97 LYS A N 1
ATOM 769 C CA . LYS A 1 97 ? 4.346 -6.353 -17.404 1.00 89.06 97 LYS A CA 1
ATOM 770 C C . LYS A 1 97 ? 5.167 -7.048 -16.337 1.00 89.06 97 LYS A C 1
ATOM 772 O O . LYS A 1 97 ? 5.770 -8.082 -16.596 1.00 89.06 97 LYS A O 1
ATOM 777 N N . SER A 1 98 ? 5.155 -6.480 -15.144 1.00 87.19 98 SER A N 1
ATOM 778 C CA . SER A 1 98 ? 5.804 -7.057 -13.973 1.00 87.19 98 SER A CA 1
ATOM 779 C C . SER A 1 98 ? 5.005 -6.694 -12.733 1.00 87.19 98 SER A C 1
ATOM 781 O O . SER A 1 98 ? 4.132 -5.822 -12.767 1.00 87.19 98 SER A O 1
ATOM 783 N N . SER A 1 99 ? 5.289 -7.373 -11.635 1.00 83.38 99 SER A N 1
ATOM 784 C CA . SER A 1 99 ? 4.719 -7.051 -10.343 1.00 83.38 99 SER A CA 1
ATOM 785 C C . SER A 1 99 ? 5.795 -7.103 -9.264 1.00 83.38 99 SER A C 1
ATOM 787 O O . SER A 1 99 ? 6.839 -7.743 -9.418 1.00 83.38 99 SER A O 1
ATOM 789 N N . SER A 1 100 ? 5.563 -6.370 -8.183 1.00 84.12 100 SER A N 1
ATOM 790 C CA . SER A 1 100 ? 6.352 -6.473 -6.961 1.00 84.12 100 SER A CA 1
ATOM 791 C C . SER A 1 100 ? 5.424 -6.431 -5.761 1.00 84.12 100 SER A C 1
ATOM 793 O O . SER A 1 100 ? 4.370 -5.799 -5.816 1.00 84.12 100 SER A O 1
ATOM 795 N N . ILE A 1 101 ? 5.795 -7.106 -4.680 1.00 82.56 101 ILE A N 1
ATOM 796 C CA . ILE A 1 101 ? 5.034 -7.092 -3.433 1.00 82.56 101 ILE A CA 1
ATOM 797 C C . ILE A 1 101 ? 5.880 -6.386 -2.386 1.00 82.56 101 ILE A C 1
ATOM 799 O O . ILE A 1 101 ? 7.032 -6.755 -2.169 1.00 82.56 101 ILE A O 1
ATOM 803 N N . ILE A 1 102 ? 5.295 -5.389 -1.731 1.00 84.94 102 ILE A N 1
ATOM 804 C CA . ILE A 1 102 ? 5.918 -4.693 -0.608 1.00 84.94 102 ILE A CA 1
ATOM 805 C C . ILE A 1 102 ? 5.070 -4.852 0.643 1.00 84.94 102 ILE A C 1
ATOM 807 O O . ILE A 1 102 ? 3.844 -4.860 0.580 1.00 84.94 102 ILE A O 1
ATOM 811 N N . SER A 1 103 ? 5.736 -4.940 1.780 1.00 82.69 103 SER A N 1
ATOM 812 C CA . SER A 1 103 ? 5.133 -4.938 3.104 1.00 82.69 103 SER A CA 1
ATOM 813 C C . SER A 1 103 ? 5.267 -3.553 3.726 1.00 82.69 103 SER A C 1
ATOM 815 O O . SER A 1 103 ? 6.346 -2.960 3.662 1.00 82.69 103 SER A O 1
ATOM 817 N N . LEU A 1 104 ? 4.201 -3.056 4.350 1.00 76.94 104 LEU A N 1
ATOM 818 C CA . LEU A 1 104 ? 4.135 -1.732 4.979 1.00 76.94 104 LEU A CA 1
ATOM 819 C C . LEU A 1 104 ? 3.801 -1.875 6.462 1.00 76.94 104 LEU A C 1
ATOM 821 O O . LEU A 1 104 ? 2.894 -2.632 6.798 1.00 76.94 104 LEU A O 1
ATOM 825 N N . SER A 1 105 ? 4.489 -1.146 7.347 1.00 72.38 105 SER A N 1
ATOM 826 C CA . SER A 1 105 ? 4.263 -1.277 8.794 1.00 72.38 105 SER A CA 1
ATOM 827 C C . SER A 1 105 ? 3.382 -0.212 9.424 1.00 72.38 105 SER A C 1
ATOM 829 O O . SER A 1 105 ? 2.795 -0.484 10.467 1.00 72.38 105 SER A O 1
ATOM 831 N N . THR A 1 106 ? 3.255 0.977 8.831 1.00 65.25 106 THR A N 1
ATOM 832 C CA . THR A 1 106 ? 2.407 2.038 9.397 1.00 65.25 106 THR A CA 1
ATOM 833 C C . THR A 1 106 ? 1.423 2.630 8.395 1.00 65.25 106 THR A C 1
ATOM 835 O O . THR A 1 106 ? 1.657 2.688 7.184 1.00 65.25 106 THR A O 1
ATOM 838 N N . ARG A 1 107 ? 0.287 3.080 8.940 1.00 65.56 107 ARG A N 1
ATOM 839 C CA . ARG A 1 107 ? -0.791 3.767 8.227 1.00 65.56 107 ARG A CA 1
ATOM 840 C C . ARG A 1 107 ? -0.439 5.239 8.088 1.00 65.56 107 ARG A C 1
ATOM 842 O O . ARG A 1 107 ? -0.685 6.048 8.975 1.00 65.56 107 ARG A O 1
ATOM 849 N N . GLN A 1 108 ? 0.151 5.583 6.960 1.00 67.06 108 GLN A N 1
ATOM 850 C CA . GLN A 1 108 ? 0.399 6.967 6.587 1.00 67.06 108 GLN A CA 1
ATOM 851 C C . GLN A 1 108 ? 0.281 7.111 5.074 1.00 67.06 108 GLN A C 1
ATOM 853 O O . GLN A 1 108 ? 0.393 6.131 4.331 1.00 67.06 108 GLN A O 1
ATOM 858 N N . GLN A 1 109 ? 0.113 8.347 4.620 1.00 80.75 109 GLN A N 1
ATOM 859 C CA . GLN A 1 109 ? 0.388 8.683 3.234 1.00 80.75 109 GLN A CA 1
ATOM 860 C C . GLN A 1 109 ? 1.894 8.587 2.996 1.00 80.75 109 GLN A C 1
ATOM 862 O O . GLN A 1 109 ? 2.673 9.235 3.690 1.00 80.75 109 GLN A O 1
ATOM 867 N N . ILE A 1 110 ? 2.296 7.800 2.006 1.00 86.19 110 ILE A N 1
ATOM 868 C CA . ILE A 1 110 ? 3.689 7.647 1.593 1.00 86.19 110 ILE A CA 1
ATOM 869 C C . ILE A 1 110 ? 3.848 8.308 0.222 1.00 86.19 110 ILE A C 1
ATOM 871 O O . ILE A 1 110 ? 3.452 7.717 -0.794 1.00 86.19 110 ILE A O 1
ATOM 875 N N . PRO A 1 111 ? 4.404 9.534 0.154 1.00 89.50 111 PRO A N 1
ATOM 876 C CA . PRO A 1 111 ? 4.833 10.125 -1.102 1.00 89.50 111 PRO A CA 1
ATOM 877 C C . PRO A 1 111 ? 5.802 9.185 -1.814 1.00 89.50 111 PRO A C 1
ATOM 879 O O . PRO A 1 111 ? 6.832 8.787 -1.263 1.00 89.50 111 PRO A O 1
ATOM 882 N N . SER A 1 112 ? 5.441 8.810 -3.034 1.00 92.19 112 SER A N 1
ATOM 883 C CA . SER A 1 112 ? 6.125 7.772 -3.787 1.00 92.19 112 SER A CA 1
ATOM 884 C C . SER A 1 112 ? 6.451 8.244 -5.199 1.00 92.19 112 SER A C 1
ATOM 886 O O . SER A 1 112 ? 5.770 9.093 -5.780 1.00 92.19 112 SER A O 1
ATOM 888 N N . LYS A 1 113 ? 7.510 7.682 -5.769 1.00 94.88 113 LYS A N 1
ATOM 889 C CA . LYS A 1 113 ? 7.960 7.968 -7.130 1.00 94.88 113 LYS A CA 1
ATOM 890 C C . LYS A 1 113 ? 8.319 6.667 -7.828 1.00 94.88 113 LYS A C 1
ATOM 892 O O . LYS A 1 113 ? 8.866 5.770 -7.196 1.00 94.88 113 LYS A O 1
ATOM 897 N N . ILE A 1 114 ? 8.026 6.575 -9.116 1.00 94.50 114 ILE A N 1
ATOM 898 C CA . ILE A 1 114 ? 8.528 5.528 -9.999 1.00 94.50 114 ILE A CA 1
ATOM 899 C C . ILE A 1 114 ? 9.395 6.158 -11.083 1.00 94.50 114 ILE A C 1
ATOM 901 O O . ILE A 1 114 ? 8.958 7.075 -11.780 1.00 94.50 114 ILE A O 1
ATOM 905 N N . ASP A 1 115 ? 10.602 5.629 -11.230 1.00 95.00 115 ASP A N 1
ATOM 906 C CA . ASP A 1 115 ? 11.565 6.009 -12.251 1.00 95.00 115 ASP A CA 1
ATOM 907 C C . ASP A 1 115 ? 11.860 4.808 -13.155 1.00 95.00 115 ASP A C 1
ATOM 909 O O . ASP A 1 115 ? 12.223 3.736 -12.679 1.00 95.00 115 ASP A O 1
ATOM 913 N N . LEU A 1 116 ? 11.697 4.993 -14.465 1.00 94.19 116 LEU A N 1
ATOM 914 C CA . LEU A 1 116 ? 12.216 4.096 -15.494 1.00 94.19 116 LEU A CA 1
ATOM 915 C C . LEU A 1 116 ? 13.508 4.707 -16.029 1.00 94.19 116 LEU A C 1
ATOM 917 O O . LEU A 1 116 ? 13.462 5.763 -16.668 1.00 94.19 116 LEU A O 1
ATOM 921 N N . CYS A 1 117 ? 14.638 4.053 -15.778 1.00 94.06 117 CYS A N 1
ATOM 922 C CA . CYS A 1 117 ? 15.941 4.506 -16.248 1.00 94.06 117 CYS A CA 1
ATOM 923 C C . CYS A 1 117 ? 16.474 3.553 -17.313 1.00 94.06 117 CYS A C 1
ATOM 925 O O . CYS A 1 117 ? 16.385 2.337 -17.169 1.00 94.06 117 CYS A O 1
ATOM 927 N N . PHE A 1 118 ? 17.048 4.100 -18.377 1.00 92.56 118 PHE A N 1
ATOM 928 C CA . PHE A 1 118 ? 17.702 3.318 -19.421 1.00 92.56 118 PHE A CA 1
ATOM 929 C C . PHE A 1 118 ? 18.879 4.096 -20.019 1.00 92.56 118 PHE A C 1
ATOM 931 O O . PHE A 1 118 ? 18.891 5.331 -19.975 1.00 92.56 118 PHE A O 1
ATOM 938 N N . PRO A 1 119 ? 19.894 3.405 -20.564 1.00 88.31 119 PRO A N 1
ATOM 939 C CA . PRO A 1 119 ? 21.031 4.052 -21.200 1.00 88.31 119 PRO A CA 1
ATOM 940 C C . PRO A 1 119 ? 20.590 4.954 -22.354 1.00 88.31 119 PRO A C 1
ATOM 942 O O . PRO A 1 119 ? 19.705 4.603 -23.136 1.00 88.31 119 PRO A O 1
ATOM 945 N N . SER A 1 120 ? 21.239 6.107 -22.478 1.00 83.81 120 SER A N 1
ATOM 946 C CA . SER A 1 120 ? 21.070 6.997 -23.621 1.00 83.81 120 SER A CA 1
ATOM 947 C C . SER A 1 120 ? 22.150 6.692 -24.661 1.00 83.81 120 SER A C 1
ATOM 949 O O . SER A 1 120 ? 23.336 6.829 -24.346 1.00 83.81 120 SER A O 1
ATOM 951 N N . PRO A 1 121 ? 21.804 6.283 -25.893 1.00 77.44 121 PRO A N 1
ATOM 952 C CA . PRO A 1 121 ? 22.803 6.078 -26.935 1.00 77.44 121 PRO A CA 1
ATOM 953 C C . PRO A 1 121 ? 23.615 7.360 -27.173 1.00 77.44 121 PRO A C 1
ATOM 955 O O . PRO A 1 121 ? 23.052 8.413 -27.464 1.00 77.44 121 PRO A O 1
ATOM 958 N N . GLY A 1 122 ? 24.942 7.277 -27.044 1.00 76.38 122 GLY A N 1
ATOM 959 C CA . GLY A 1 122 ? 25.843 8.410 -27.287 1.00 76.38 122 GLY A CA 1
ATOM 960 C C . GLY A 1 122 ? 25.952 9.429 -26.145 1.00 76.38 122 GLY A C 1
ATOM 961 O O . GLY A 1 122 ? 26.558 10.479 -26.343 1.00 76.38 122 GLY A O 1
ATOM 962 N N . SER A 1 123 ? 25.412 9.142 -24.956 1.00 81.19 123 SER A N 1
ATOM 963 C CA . SER A 1 123 ? 25.611 9.967 -23.758 1.00 81.19 123 SER A CA 1
ATOM 964 C C . SER A 1 123 ? 26.030 9.116 -22.563 1.00 81.19 123 SER A C 1
ATOM 966 O O . SER A 1 123 ? 25.627 7.964 -22.421 1.00 81.19 123 SER A O 1
ATOM 968 N N . THR A 1 124 ? 26.838 9.698 -21.679 1.00 81.88 124 THR A N 1
ATOM 969 C CA . THR A 1 124 ? 27.199 9.095 -20.390 1.00 81.88 124 THR A CA 1
ATOM 970 C C . THR A 1 124 ? 26.052 9.144 -19.382 1.00 81.88 124 THR A C 1
ATOM 972 O O . THR A 1 124 ? 26.070 8.400 -18.404 1.00 81.88 124 THR A O 1
ATOM 975 N N . ASN A 1 125 ? 25.046 9.993 -19.615 1.00 85.44 125 ASN A N 1
ATOM 976 C CA . ASN A 1 125 ? 23.923 10.161 -18.705 1.00 85.44 125 ASN A CA 1
ATOM 977 C C . ASN A 1 125 ? 22.746 9.266 -19.129 1.00 85.44 125 ASN A C 1
ATOM 979 O O . ASN A 1 125 ? 22.301 9.347 -20.279 1.00 85.44 125 ASN A O 1
ATOM 983 N N . PRO A 1 126 ? 22.205 8.433 -18.222 1.00 88.44 126 PRO A N 1
ATOM 984 C CA . PRO A 1 126 ? 21.006 7.658 -18.505 1.00 88.44 126 PRO A CA 1
ATOM 985 C C . PRO A 1 126 ? 19.794 8.578 -18.690 1.00 88.44 126 PRO A C 1
ATOM 987 O O . PRO A 1 126 ? 19.700 9.652 -18.094 1.00 88.44 126 PRO A O 1
ATOM 990 N N . LEU A 1 127 ? 18.843 8.137 -19.510 1.00 90.25 127 LEU A N 1
ATOM 991 C CA . LEU A 1 127 ? 17.534 8.769 -19.617 1.00 90.25 127 LEU A CA 1
ATOM 992 C C . LEU A 1 127 ? 16.636 8.233 -18.508 1.00 90.25 127 LEU A C 1
ATOM 994 O O . LEU A 1 127 ? 16.529 7.021 -18.323 1.00 90.25 127 LEU A O 1
ATOM 998 N N . THR A 1 128 ? 15.950 9.139 -17.815 1.00 93.62 128 THR A N 1
ATOM 999 C CA . THR A 1 128 ? 14.992 8.794 -16.762 1.00 93.62 128 THR A CA 1
ATOM 1000 C C . THR A 1 128 ? 13.615 9.349 -17.095 1.00 93.62 128 THR A C 1
ATOM 1002 O O . THR A 1 128 ? 13.458 10.529 -17.419 1.00 93.62 128 THR A O 1
ATOM 1005 N N . LYS A 1 129 ? 12.594 8.494 -17.003 1.00 91.75 129 LYS A N 1
ATOM 1006 C CA . LYS A 1 129 ? 11.183 8.887 -17.034 1.00 91.75 129 LYS A CA 1
ATOM 1007 C C . LYS A 1 129 ? 10.568 8.658 -15.662 1.00 91.75 129 LYS A C 1
ATOM 1009 O O . LYS A 1 129 ? 10.598 7.542 -15.157 1.00 91.75 129 LYS A O 1
ATOM 1014 N N . SER A 1 130 ? 9.999 9.717 -15.100 1.00 94.12 130 SER A N 1
ATOM 1015 C CA . SER A 1 130 ? 9.515 9.764 -13.722 1.00 94.12 130 SER A CA 1
ATOM 1016 C C . SER A 1 130 ? 8.004 9.950 -13.656 1.00 94.12 130 SER A C 1
ATOM 1018 O O . SER A 1 130 ? 7.465 10.782 -14.382 1.00 94.12 130 SER A O 1
ATOM 1020 N N . ASN A 1 131 ? 7.342 9.254 -12.733 1.00 91.62 131 ASN A N 1
ATOM 1021 C CA . ASN A 1 131 ? 5.974 9.552 -12.308 1.00 91.62 131 ASN A CA 1
ATOM 1022 C C . ASN A 1 131 ? 5.884 9.556 -10.780 1.00 91.62 131 ASN A C 1
ATOM 1024 O O . ASN A 1 131 ? 6.518 8.741 -10.112 1.00 91.62 131 ASN A O 1
ATOM 1028 N N . SER A 1 132 ? 5.070 10.452 -10.231 1.00 92.88 132 SER A N 1
ATOM 1029 C CA . SER A 1 132 ? 4.825 10.550 -8.790 1.00 92.88 132 SER A CA 1
ATOM 1030 C C . SER A 1 132 ? 3.441 10.012 -8.449 1.00 92.88 132 SER A C 1
ATOM 1032 O O . SER A 1 132 ? 2.490 10.208 -9.203 1.00 92.88 132 SER A O 1
ATOM 1034 N N . PHE A 1 133 ? 3.324 9.351 -7.302 1.00 87.12 133 PHE A N 1
ATOM 1035 C CA . PHE A 1 133 ? 2.064 8.837 -6.773 1.00 87.12 133 PHE A CA 1
ATOM 1036 C C . PHE A 1 133 ? 2.076 8.876 -5.242 1.00 87.12 133 PHE A C 1
ATOM 1038 O O . PHE A 1 133 ? 3.100 9.138 -4.615 1.00 87.12 133 PHE A O 1
ATOM 1045 N N . SER A 1 134 ? 0.924 8.654 -4.619 1.00 84.25 134 SER A N 1
ATOM 1046 C CA . SER A 1 134 ? 0.829 8.491 -3.167 1.00 84.25 134 SER A CA 1
ATOM 1047 C C . SER A 1 134 ? 0.325 7.098 -2.851 1.00 84.25 134 SER A C 1
ATOM 1049 O O . SER A 1 134 ? -0.596 6.604 -3.500 1.00 84.25 134 SER A O 1
ATOM 1051 N N . LEU A 1 135 ? 0.945 6.474 -1.859 1.00 81.12 135 LEU A N 1
ATOM 1052 C CA . LEU A 1 135 ? 0.568 5.161 -1.373 1.00 81.12 135 LEU A CA 1
ATOM 1053 C C . LEU A 1 135 ? -0.067 5.297 0.011 1.00 81.12 135 LEU A C 1
ATOM 1055 O O . LEU A 1 135 ? 0.427 6.048 0.850 1.00 81.12 135 LEU A O 1
ATOM 1059 N N . TYR A 1 136 ? -1.161 4.574 0.235 1.00 71.25 136 TYR A N 1
ATOM 1060 C CA . TYR A 1 136 ? -1.911 4.603 1.486 1.00 71.25 136 TYR A CA 1
ATOM 1061 C C . TYR A 1 136 ? -2.262 3.181 1.894 1.00 71.25 136 TYR A C 1
ATOM 1063 O O . TYR A 1 136 ? -2.801 2.417 1.093 1.00 71.25 136 TYR A O 1
ATOM 1071 N N . LEU A 1 137 ? -2.007 2.847 3.156 1.00 67.00 137 LEU A N 1
ATOM 1072 C CA . LEU A 1 137 ? -2.597 1.670 3.773 1.00 67.00 137 LEU A CA 1
ATOM 1073 C C . LEU A 1 137 ? -3.931 2.082 4.406 1.00 67.00 137 LEU A C 1
ATOM 1075 O O . LEU A 1 137 ? -3.951 2.711 5.462 1.00 67.00 137 LEU A O 1
ATOM 1079 N N . ILE A 1 138 ? -5.038 1.750 3.742 1.00 57.22 138 ILE A N 1
ATOM 1080 C CA . ILE A 1 138 ? -6.393 1.981 4.252 1.00 57.22 138 ILE A CA 1
ATOM 1081 C C . ILE A 1 138 ? -6.912 0.645 4.779 1.00 57.22 138 ILE A C 1
ATOM 1083 O O . ILE A 1 138 ? -7.057 -0.301 4.008 1.00 57.22 138 ILE A O 1
ATOM 1087 N N . HIS A 1 139 ? -7.206 0.554 6.075 1.00 53.44 139 HIS A N 1
ATOM 1088 C CA . HIS A 1 139 ? -8.026 -0.550 6.568 1.00 53.44 139 HIS A CA 1
ATOM 1089 C C . HIS A 1 139 ? -9.495 -0.212 6.342 1.00 53.44 139 HIS A C 1
ATOM 1091 O O . HIS A 1 139 ? -9.949 0.868 6.719 1.00 53.44 139 HIS A O 1
ATOM 1097 N N . GLN A 1 140 ? -10.238 -1.140 5.746 1.00 44.31 140 GLN A N 1
ATOM 1098 C CA . GLN A 1 140 ? -11.691 -1.056 5.704 1.00 44.31 140 GLN A CA 1
ATOM 1099 C C . GLN A 1 140 ? -12.228 -1.567 7.041 1.00 44.31 140 GLN A C 1
ATOM 1101 O O . GLN A 1 140 ? -12.268 -2.766 7.302 1.00 44.31 140 GLN A O 1
ATOM 1106 N N . PHE A 1 141 ? -12.584 -0.638 7.923 1.00 50.12 141 PHE A N 1
ATOM 1107 C CA . PHE A 1 141 ? -13.384 -0.953 9.095 1.00 50.12 141 PHE A CA 1
ATOM 1108 C C . PHE A 1 141 ? -14.842 -1.022 8.654 1.00 50.12 141 PHE A C 1
ATOM 1110 O O . PHE A 1 141 ? -15.421 -0.021 8.233 1.00 50.12 141 PHE A O 1
ATOM 1117 N N . ASN A 1 142 ? -15.440 -2.201 8.749 1.00 48.81 142 ASN A N 1
ATOM 1118 C CA . ASN A 1 142 ? -16.853 -2.373 8.458 1.00 48.81 142 ASN A CA 1
ATOM 1119 C C . ASN A 1 142 ? -17.640 -2.322 9.779 1.00 48.81 142 ASN A C 1
ATOM 1121 O O . ASN A 1 142 ? -17.163 -2.738 10.837 1.00 48.81 142 ASN A O 1
ATOM 1125 N N . ARG A 1 143 ? -18.856 -1.769 9.739 1.00 44.31 143 ARG A N 1
ATOM 1126 C CA . ARG A 1 143 ? -19.802 -1.776 10.864 1.00 44.31 143 ARG A CA 1
ATOM 1127 C C . ARG A 1 143 ? -21.059 -2.509 10.420 1.00 44.31 143 ARG A C 1
ATOM 1129 O O . ARG A 1 143 ? -21.701 -2.104 9.459 1.00 44.31 143 ARG A O 1
ATOM 1136 N N . TYR A 1 144 ? -21.430 -3.566 11.133 1.00 48.22 144 TYR A N 1
ATOM 1137 C CA . TYR A 1 144 ? -22.727 -4.222 10.974 1.00 48.22 144 TYR A CA 1
ATOM 1138 C C . TYR A 1 144 ? -23.700 -3.611 11.984 1.00 48.22 144 TYR A C 1
ATOM 1140 O O . TYR A 1 144 ? -23.345 -3.401 13.147 1.00 48.22 144 TYR A O 1
ATOM 1148 N N . HIS A 1 145 ? -24.920 -3.309 11.537 1.00 43.25 145 HIS A N 1
ATOM 1149 C CA . HIS A 1 145 ? -26.000 -2.888 12.426 1.00 43.25 145 HIS A CA 1
ATOM 1150 C C . HIS A 1 145 ? -26.606 -4.104 13.146 1.00 43.25 145 HIS A C 1
ATOM 1152 O O . HIS A 1 145 ? -26.629 -5.221 12.632 1.00 43.25 145 HIS A O 1
ATOM 1158 N N . SER A 1 146 ? -27.032 -3.866 14.381 1.00 48.19 146 SER A N 1
ATOM 1159 C CA . SER A 1 146 ? -26.946 -4.768 15.531 1.00 48.19 146 SER A CA 1
ATOM 1160 C C . SER A 1 146 ? -27.976 -5.897 15.655 1.00 48.19 146 SER A C 1
ATOM 1162 O O . SER A 1 146 ? -28.170 -6.369 16.766 1.00 48.19 146 SER A O 1
ATOM 1164 N N . GLU A 1 147 ? -28.633 -6.372 14.600 1.00 42.28 147 GLU A N 1
ATOM 1165 C CA . GLU A 1 147 ? -29.652 -7.430 14.780 1.00 42.28 147 GLU A CA 1
ATOM 1166 C C . GLU A 1 147 ? -29.089 -8.844 14.577 1.00 42.28 147 GLU A C 1
ATOM 1168 O O . GLU A 1 147 ? -29.362 -9.731 15.376 1.00 42.28 147 GLU A O 1
ATOM 1173 N N . PHE A 1 148 ? -28.186 -9.043 13.612 1.00 42.31 148 PHE A N 1
ATOM 1174 C CA . PHE A 1 148 ? -27.564 -10.354 13.354 1.00 42.31 148 PHE A CA 1
ATOM 1175 C C . PHE A 1 148 ? -26.341 -10.673 14.234 1.00 42.31 148 PHE A C 1
ATOM 1177 O O . PHE A 1 148 ? -25.851 -11.803 14.237 1.00 42.31 148 PHE A O 1
ATOM 1184 N N . LEU A 1 149 ? -25.806 -9.681 14.956 1.00 48.38 149 LEU A N 1
ATOM 1185 C CA . LEU A 1 149 ? -24.602 -9.841 15.779 1.00 48.38 149 LEU A CA 1
ATOM 1186 C C . LEU A 1 149 ? -24.902 -10.185 17.238 1.00 48.38 149 LEU A C 1
ATOM 1188 O O . LEU A 1 149 ? -24.081 -10.862 17.841 1.00 48.38 149 LEU A O 1
ATOM 1192 N N . ILE A 1 150 ? -26.052 -9.793 17.801 1.00 48.94 150 ILE A N 1
ATOM 1193 C CA . ILE A 1 150 ? -26.366 -10.065 19.218 1.00 48.94 150 ILE A CA 1
ATOM 1194 C C . ILE A 1 150 ? -26.371 -11.576 19.502 1.00 48.94 150 ILE A C 1
ATOM 1196 O O . ILE A 1 150 ? -25.798 -11.997 20.504 1.00 48.94 150 ILE A O 1
ATOM 1200 N N . GLU A 1 151 ? -26.899 -12.395 18.585 1.00 49.72 151 GLU A N 1
ATOM 1201 C CA . GLU A 1 151 ? -26.835 -13.866 18.677 1.00 49.72 151 GLU A CA 1
ATOM 1202 C C . GLU A 1 151 ? -25.416 -14.438 18.538 1.00 49.72 151 GLU A C 1
ATOM 1204 O O . GLU A 1 151 ? -25.147 -15.522 19.038 1.00 49.72 151 GLU A O 1
ATOM 1209 N N . LYS A 1 152 ? -24.487 -13.725 17.886 1.00 53.44 152 LYS A N 1
ATOM 1210 C CA . LYS A 1 152 ? -23.079 -14.145 17.755 1.00 53.44 152 LYS A CA 1
ATOM 1211 C C . LYS A 1 152 ? -22.177 -13.577 18.849 1.00 53.44 152 LYS A C 1
ATOM 1213 O O . LYS A 1 152 ? -21.086 -14.092 19.060 1.00 53.44 152 LYS A O 1
ATOM 1218 N N . CYS A 1 153 ? -22.605 -12.530 19.551 1.00 54.75 153 CYS A N 1
ATOM 1219 C CA . CYS A 1 153 ? -21.843 -11.887 20.619 1.00 54.75 153 CYS A CA 1
ATOM 1220 C C . CYS A 1 153 ? -21.799 -12.713 21.908 1.00 54.75 153 CYS A C 1
ATOM 1222 O O . CYS A 1 153 ? -20.898 -12.490 22.710 1.00 54.75 153 CYS A O 1
ATOM 1224 N N . SER A 1 154 ? -22.698 -13.687 22.097 1.00 63.09 154 SER A N 1
ATOM 1225 C CA . SER A 1 154 ? -22.569 -14.677 23.177 1.00 63.09 154 SER A CA 1
ATOM 1226 C C . SER A 1 154 ? -21.282 -15.497 23.071 1.00 63.09 154 SER A C 1
ATOM 1228 O O . SER A 1 154 ? -20.787 -15.991 24.081 1.00 63.09 154 SER A O 1
ATOM 1230 N N . ASP A 1 155 ? -20.721 -15.608 21.863 1.00 66.69 155 ASP A N 1
ATOM 1231 C CA . ASP A 1 155 ? -19.463 -16.309 21.616 1.00 66.69 155 ASP A CA 1
ATOM 1232 C C . ASP A 1 155 ? -18.236 -15.456 21.974 1.00 66.69 155 ASP A C 1
ATOM 1234 O O . ASP A 1 155 ? -17.120 -15.946 21.826 1.00 66.69 155 ASP A O 1
ATOM 1238 N N . PHE A 1 156 ? -18.399 -14.205 22.428 1.00 74.19 156 PHE A N 1
ATOM 1239 C CA . PHE A 1 156 ? -17.299 -13.294 22.748 1.00 74.19 156 PHE A CA 1
ATOM 1240 C C . PHE A 1 156 ? -17.335 -12.837 24.208 1.00 74.19 156 PHE A C 1
ATOM 1242 O O . PHE A 1 156 ? -18.385 -12.512 24.758 1.00 74.19 156 PHE A O 1
ATOM 1249 N N . SER A 1 157 ? -16.162 -12.736 24.825 1.00 76.62 157 SER A N 1
ATOM 1250 C CA . SER A 1 157 ? -15.982 -12.167 26.161 1.00 76.62 157 SER A CA 1
ATOM 1251 C C . SER A 1 157 ? -14.977 -11.018 26.130 1.00 76.62 157 SER A C 1
ATOM 1253 O O . SER A 1 157 ? -14.149 -10.917 25.222 1.00 76.62 157 SER A O 1
ATOM 1255 N N . ILE A 1 158 ? -15.066 -10.116 27.114 1.00 80.44 158 ILE A N 1
ATOM 1256 C CA . ILE A 1 158 ? -14.064 -9.059 27.289 1.00 80.44 158 ILE A CA 1
ATOM 1257 C C . ILE A 1 158 ? -12.709 -9.725 27.507 1.00 80.44 158 ILE A C 1
ATOM 1259 O O . ILE A 1 158 ? -12.563 -10.566 28.394 1.00 80.44 158 ILE A O 1
ATOM 1263 N N . CYS A 1 159 ? -11.727 -9.335 26.697 1.00 76.62 159 CYS A N 1
ATOM 1264 C CA . CYS A 1 159 ? -10.371 -9.842 26.797 1.00 76.62 159 CYS A CA 1
ATOM 1265 C C . CYS A 1 159 ? -9.788 -9.486 28.178 1.00 76.62 159 CYS A C 1
ATOM 1267 O O . CYS A 1 159 ? -9.580 -8.304 28.465 1.00 76.62 159 CYS A O 1
ATOM 1269 N N . PRO A 1 160 ? -9.487 -10.474 29.039 1.00 69.50 160 PRO A N 1
ATOM 1270 C CA . PRO A 1 160 ? -9.077 -10.208 30.418 1.00 69.50 160 PRO A CA 1
ATOM 1271 C C . PRO A 1 160 ? -7.658 -9.627 30.524 1.00 69.50 160 PRO A C 1
ATOM 1273 O O . PRO A 1 160 ? -7.284 -9.103 31.570 1.00 69.50 160 PRO A O 1
ATOM 1276 N N . HIS A 1 161 ? -6.856 -9.720 29.459 1.00 69.25 161 HIS A N 1
ATOM 1277 C CA . HIS A 1 161 ? -5.446 -9.317 29.442 1.00 69.25 161 HIS A CA 1
ATOM 1278 C C . HIS A 1 161 ? -5.194 -7.968 28.756 1.00 69.25 161 HIS A C 1
ATOM 1280 O O . HIS A 1 161 ? -4.042 -7.584 28.560 1.00 69.25 161 HIS A O 1
ATOM 1286 N N . THR A 1 162 ? -6.248 -7.240 28.384 1.00 74.62 162 THR A N 1
ATOM 1287 C CA . THR A 1 162 ? -6.136 -5.922 27.748 1.00 74.62 162 THR A CA 1
ATOM 1288 C C . THR A 1 162 ? -6.891 -4.887 28.559 1.00 74.62 162 THR A C 1
ATOM 1290 O O . THR A 1 162 ? -8.059 -5.090 28.882 1.00 74.62 162 THR A O 1
ATOM 1293 N N . SER A 1 163 ? -6.244 -3.761 28.851 1.00 82.31 163 SER A N 1
ATOM 1294 C CA . SER A 1 163 ? -6.919 -2.613 29.453 1.00 82.31 163 SER A CA 1
ATOM 1295 C C . SER A 1 163 ? -7.972 -2.042 28.504 1.00 82.31 163 SER A C 1
ATOM 1297 O O . SER A 1 163 ? -7.824 -2.107 27.280 1.00 82.31 163 SER A O 1
ATOM 1299 N N . SER A 1 164 ? -9.004 -1.425 29.077 1.00 89.44 164 SER A N 1
ATOM 1300 C CA . SER A 1 164 ? -9.894 -0.559 28.312 1.00 89.44 164 SER A CA 1
ATOM 1301 C C . SER A 1 164 ? -9.109 0.604 27.701 1.00 89.44 164 SER A C 1
ATOM 1303 O O . SER A 1 164 ? -8.081 1.038 28.231 1.00 89.44 164 SER A O 1
ATOM 1305 N N . PHE A 1 165 ? -9.593 1.115 26.574 1.00 90.19 165 PHE A N 1
ATOM 1306 C CA . PHE A 1 165 ? -8.975 2.235 25.871 1.00 90.19 165 PHE A CA 1
ATOM 1307 C C . PHE A 1 165 ? -10.004 3.305 25.520 1.00 90.19 165 PHE A C 1
ATOM 1309 O O . PHE A 1 165 ? -11.203 3.029 25.482 1.00 90.19 165 PHE A O 1
ATOM 1316 N N . LYS A 1 166 ? -9.549 4.540 25.296 1.00 92.00 166 LYS A N 1
ATOM 1317 C CA . LYS A 1 166 ? -10.421 5.685 25.003 1.00 92.00 166 LYS A CA 1
ATOM 1318 C C . LYS A 1 166 ? -10.211 6.170 23.581 1.00 92.00 166 LYS A C 1
ATOM 1320 O O . LYS A 1 166 ? -9.076 6.355 23.171 1.00 92.00 166 LYS A O 1
ATOM 1325 N N . ILE A 1 167 ? -11.294 6.427 22.863 1.00 90.50 167 ILE A N 1
ATOM 1326 C CA . ILE A 1 167 ? -11.277 6.907 21.478 1.00 90.50 167 ILE A CA 1
ATOM 1327 C C . ILE A 1 167 ? -12.323 8.014 21.300 1.00 90.50 167 ILE A C 1
ATOM 1329 O O . ILE A 1 167 ? -13.423 7.931 21.849 1.00 90.50 167 ILE A O 1
ATOM 1333 N N . THR A 1 168 ? -12.015 9.058 20.535 1.00 89.94 168 THR A N 1
ATOM 1334 C CA . THR A 1 168 ? -12.987 10.107 20.195 1.00 89.94 168 THR A CA 1
ATOM 1335 C C . THR A 1 168 ? -14.105 9.578 19.308 1.00 89.94 168 THR A C 1
ATOM 1337 O O . THR A 1 168 ? -13.891 8.814 18.362 1.00 89.94 168 THR A O 1
ATOM 1340 N N . LEU A 1 169 ? -15.330 10.053 19.551 1.00 85.69 169 LEU A N 1
ATOM 1341 C CA . LEU A 1 169 ? -16.468 9.691 18.704 1.00 85.69 169 LEU A CA 1
ATOM 1342 C C . LEU A 1 169 ? -16.269 10.142 17.255 1.00 85.69 169 LEU A C 1
ATOM 1344 O O . LEU A 1 169 ? -16.743 9.467 16.346 1.00 85.69 169 LEU A O 1
ATOM 1348 N N . LEU A 1 170 ? -15.550 11.244 17.016 1.00 83.62 170 LEU A N 1
ATOM 1349 C CA . LEU A 1 170 ? -15.195 11.683 15.664 1.00 83.62 170 LEU A CA 1
ATOM 1350 C C . LEU A 1 170 ? -14.342 10.633 14.938 1.00 83.62 170 LEU A C 1
ATOM 1352 O O . LEU A 1 170 ? -14.623 10.303 13.788 1.00 83.62 170 LEU A O 1
ATOM 1356 N N . LYS A 1 171 ? -13.344 10.067 15.621 1.00 84.88 171 LYS A N 1
ATOM 1357 C CA . LYS A 1 171 ? -12.482 9.021 15.068 1.00 84.88 171 LYS A CA 1
ATOM 1358 C C . LYS A 1 171 ? -13.268 7.745 14.790 1.00 84.88 171 LYS A C 1
ATOM 1360 O O . LYS A 1 171 ? -13.151 7.213 13.692 1.00 84.88 171 LYS A O 1
ATOM 1365 N N . ILE A 1 172 ? -14.158 7.321 15.695 1.00 81.44 172 ILE A N 1
ATOM 1366 C CA . ILE A 1 172 ? -15.092 6.211 15.422 1.00 81.44 172 ILE A CA 1
ATOM 1367 C C . ILE A 1 172 ? -15.942 6.514 14.178 1.00 81.44 172 ILE A C 1
ATOM 1369 O O . ILE A 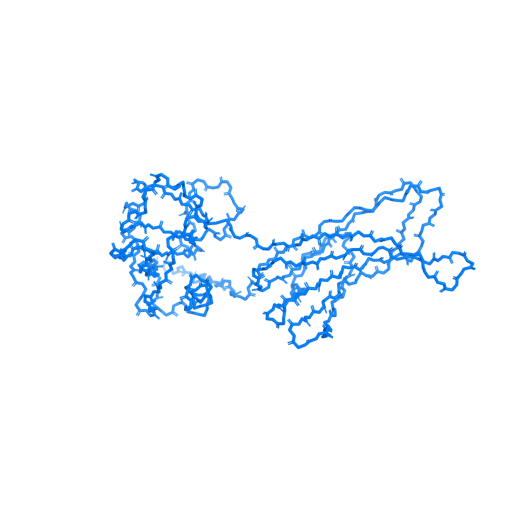1 172 ? -16.025 5.684 13.275 1.00 81.44 172 ILE A O 1
ATOM 1373 N N . ARG A 1 173 ? -16.558 7.700 14.086 1.00 77.88 173 ARG A N 1
ATOM 1374 C CA . ARG A 1 173 ? -17.389 8.066 12.925 1.00 77.88 173 ARG A CA 1
ATOM 1375 C C . ARG A 1 173 ? -16.614 7.982 11.615 1.00 77.88 173 ARG A C 1
ATOM 1377 O O . ARG A 1 173 ? -17.140 7.428 10.655 1.00 77.88 173 ARG A O 1
ATOM 1384 N N . ASN A 1 174 ? -15.382 8.482 11.599 1.00 75.31 174 ASN A N 1
ATOM 1385 C CA . ASN A 1 174 ? -14.528 8.468 10.415 1.00 75.31 174 ASN A CA 1
ATOM 1386 C C . ASN A 1 174 ? -14.100 7.048 10.032 1.00 75.31 174 ASN A C 1
ATOM 1388 O O . ASN A 1 174 ? -14.162 6.695 8.860 1.00 75.31 174 ASN A O 1
ATOM 1392 N N . LEU A 1 175 ? -13.708 6.228 11.012 1.00 73.31 175 LEU A N 1
ATOM 1393 C CA . LEU A 1 175 ? -13.282 4.849 10.769 1.00 73.31 175 LEU A CA 1
ATOM 1394 C C . LEU A 1 175 ? -14.426 3.997 10.210 1.00 73.31 175 LEU A C 1
ATOM 1396 O O . LEU A 1 175 ? -14.224 3.262 9.253 1.00 73.31 175 LEU A O 1
ATOM 1400 N N . PHE A 1 176 ? -15.634 4.130 10.764 1.00 71.12 176 PHE A N 1
ATOM 1401 C CA . PHE A 1 176 ? -16.785 3.286 10.419 1.00 71.12 176 PHE A CA 1
ATOM 1402 C C . PHE A 1 176 ? -17.802 3.960 9.483 1.00 71.12 176 PHE A C 1
ATOM 1404 O O . PHE A 1 176 ? -18.915 3.456 9.331 1.00 71.12 176 PHE A O 1
ATOM 1411 N N . SER A 1 177 ? -17.459 5.106 8.885 1.00 70.38 177 SER A N 1
ATOM 1412 C CA . SER A 1 177 ? -18.331 5.885 7.985 1.00 70.38 177 SER A CA 1
ATOM 1413 C C . SER A 1 177 ? -19.739 6.161 8.548 1.00 70.38 177 SER A C 1
ATOM 1415 O O . SER A 1 177 ? -20.749 6.057 7.851 1.00 70.38 177 SER A O 1
ATOM 1417 N N . ILE A 1 178 ? -19.827 6.502 9.837 1.00 67.88 178 ILE A N 1
ATOM 1418 C CA . ILE A 1 178 ? -21.104 6.742 10.525 1.00 67.88 178 ILE A CA 1
ATOM 1419 C C . ILE A 1 178 ? -21.570 8.169 10.228 1.00 67.88 178 ILE A C 1
ATOM 1421 O O . ILE A 1 178 ? -20.881 9.136 10.561 1.00 67.88 178 ILE A O 1
ATOM 1425 N N . ASN A 1 179 ? -22.762 8.306 9.642 1.00 70.69 179 ASN A N 1
ATOM 1426 C CA . ASN A 1 179 ? -23.381 9.610 9.403 1.00 70.69 179 ASN A CA 1
ATOM 1427 C C . ASN A 1 179 ? -23.528 10.388 10.727 1.00 70.69 179 ASN A C 1
ATOM 1429 O O . ASN A 1 179 ? -23.935 9.821 11.737 1.00 70.69 179 ASN A O 1
ATOM 1433 N N . GLN A 1 180 ? -23.229 11.691 10.723 1.00 73.00 180 GLN A N 1
ATOM 1434 C CA . GLN A 1 180 ? -23.320 12.550 11.912 1.00 73.00 180 GLN A CA 1
ATOM 1435 C C . GLN A 1 180 ? -24.721 12.582 12.540 1.00 73.00 180 GLN A C 1
ATOM 1437 O O . GLN A 1 180 ? -24.835 12.756 13.751 1.00 73.00 180 GLN A O 1
ATOM 1442 N N . SER A 1 181 ? -25.767 12.381 11.732 1.00 72.50 181 SER A N 1
ATOM 1443 C CA . SER A 1 181 ? -27.159 12.282 12.195 1.00 72.50 181 SER A CA 1
ATOM 1444 C C . SER A 1 181 ? -27.460 11.003 12.986 1.00 72.50 181 SER A C 1
ATOM 1446 O O . SER A 1 181 ? -28.455 10.952 13.706 1.00 72.50 181 SER A O 1
ATOM 1448 N N . LEU A 1 182 ? -26.608 9.977 12.883 1.00 73.75 182 LEU A N 1
ATOM 1449 C CA . LEU A 1 182 ? -26.756 8.717 13.600 1.00 73.75 182 LEU A CA 1
ATOM 1450 C C . LEU A 1 182 ? -25.945 8.738 14.900 1.00 73.75 182 LEU A C 1
ATOM 1452 O O . LEU A 1 182 ? -24.757 9.077 14.932 1.00 73.75 182 LEU A O 1
ATOM 1456 N N . GLY A 1 183 ? -26.594 8.325 15.987 1.00 72.25 183 GLY A N 1
ATOM 1457 C CA . GLY A 1 183 ? -25.934 8.104 17.268 1.00 72.25 183 GLY A CA 1
ATOM 1458 C C . GLY A 1 183 ? -24.985 6.902 17.233 1.00 72.25 183 GLY A C 1
ATOM 1459 O O . GLY A 1 183 ? -25.150 5.960 16.453 1.00 72.25 183 GLY A O 1
ATOM 1460 N N . ILE A 1 184 ? -23.993 6.915 18.122 1.00 80.44 184 ILE A N 1
ATOM 1461 C CA . ILE A 1 184 ? -23.169 5.746 18.439 1.00 80.44 184 ILE A CA 1
ATOM 1462 C C . ILE A 1 184 ? -23.701 5.189 19.764 1.00 80.44 184 ILE A C 1
ATOM 1464 O O . ILE A 1 184 ? -23.437 5.794 20.799 1.00 80.44 184 ILE A O 1
ATOM 1468 N N . PRO A 1 185 ? -24.491 4.100 19.768 1.00 79.62 185 PRO A N 1
ATOM 1469 C CA . PRO A 1 185 ? -25.042 3.567 21.002 1.00 79.62 185 PRO A CA 1
ATOM 1470 C C . PRO A 1 185 ? -23.978 2.826 21.815 1.00 79.62 185 PRO A C 1
ATOM 1472 O O . PRO A 1 185 ? -23.077 2.181 21.264 1.00 79.62 185 PRO A O 1
ATOM 1475 N N . LYS A 1 186 ? -24.135 2.872 23.140 1.00 79.50 186 LYS A N 1
ATOM 1476 C CA . LYS A 1 186 ? -23.432 1.981 24.067 1.00 79.50 186 LYS A CA 1
ATOM 1477 C C . LYS A 1 186 ? -23.699 0.518 23.686 1.00 79.50 186 LYS A C 1
ATOM 1479 O O . LYS A 1 186 ? -24.765 0.185 23.178 1.00 79.50 186 LYS A O 1
ATOM 1484 N N . ASN A 1 187 ? -22.712 -0.336 23.927 1.00 76.12 187 ASN A N 1
ATOM 1485 C CA . ASN A 1 187 ? -22.644 -1.745 23.543 1.00 76.12 187 ASN A CA 1
ATOM 1486 C C . ASN A 1 187 ? -22.618 -1.991 22.025 1.00 76.12 187 ASN A C 1
ATOM 1488 O O . ASN A 1 187 ? -22.842 -3.115 21.583 1.00 76.12 187 ASN A O 1
ATOM 1492 N N . SER A 1 188 ? -22.324 -0.969 21.211 1.00 75.88 188 SER A N 1
ATOM 1493 C CA . SER A 1 188 ? -22.007 -1.190 19.795 1.00 75.88 188 SER A CA 1
ATOM 1494 C C . SER A 1 188 ? -20.739 -2.022 19.658 1.00 75.88 188 SER A C 1
ATOM 1496 O O . SER A 1 188 ? -19.753 -1.767 20.351 1.00 75.88 188 SER A O 1
ATOM 1498 N N . PHE A 1 189 ? -20.747 -2.947 18.704 1.00 76.69 189 PHE A N 1
ATOM 1499 C CA . PHE A 1 189 ? -19.587 -3.747 18.338 1.00 76.69 189 PHE A CA 1
ATOM 1500 C C . PHE A 1 189 ? -18.924 -3.179 17.086 1.00 76.69 189 PHE A C 1
ATOM 1502 O O . PHE A 1 189 ? -19.587 -2.790 16.121 1.00 76.69 189 PHE A O 1
ATOM 1509 N N . CYS A 1 190 ? -17.604 -3.157 17.119 1.00 76.19 190 CYS A N 1
ATOM 1510 C CA . CYS A 1 190 ? -16.736 -2.671 16.067 1.00 76.19 190 CYS A CA 1
ATOM 1511 C C . CYS A 1 190 ? -15.761 -3.792 15.725 1.00 76.19 190 CYS A C 1
ATOM 1513 O O . CYS A 1 190 ? -15.104 -4.317 16.622 1.00 76.19 190 CYS A O 1
ATOM 1515 N N . TYR A 1 191 ? -15.664 -4.163 14.452 1.00 72.69 191 TYR A N 1
ATOM 1516 C CA . TYR A 1 191 ? -14.735 -5.192 14.001 1.00 72.69 191 TYR A CA 1
ATOM 1517 C C . TYR A 1 191 ? -13.790 -4.626 12.946 1.00 72.69 191 TYR A C 1
ATOM 1519 O O . TYR A 1 191 ? -14.160 -3.803 12.108 1.00 72.69 191 TYR A O 1
ATOM 1527 N N . LEU A 1 192 ? -12.546 -5.072 13.014 1.00 62.81 192 LEU A N 1
ATOM 1528 C CA . LEU A 1 192 ? -11.578 -4.927 11.949 1.00 62.81 192 LEU A CA 1
ATOM 1529 C C . LEU A 1 192 ? -11.653 -6.201 11.116 1.00 62.81 192 LEU A C 1
ATOM 1531 O O . LEU A 1 192 ? -11.278 -7.270 11.598 1.00 62.81 192 LEU A O 1
ATOM 1535 N N . ASP A 1 193 ? -12.163 -6.078 9.894 1.00 53.47 193 ASP A N 1
ATOM 1536 C CA . ASP A 1 193 ? -12.178 -7.181 8.943 1.00 53.47 193 ASP A CA 1
ATOM 1537 C C . ASP A 1 193 ? -10.741 -7.413 8.427 1.00 53.47 193 ASP A C 1
ATOM 1539 O O . ASP A 1 193 ? -10.148 -6.513 7.825 1.00 53.47 193 ASP A O 1
ATOM 1543 N N . PRO A 1 194 ? -10.134 -8.579 8.687 1.00 46.31 194 PRO A N 1
ATOM 1544 C CA . PRO A 1 194 ? -8.819 -8.946 8.162 1.00 46.31 194 PRO A CA 1
ATOM 1545 C C . PRO A 1 194 ? -8.882 -9.300 6.669 1.00 46.31 194 PRO A C 1
ATOM 1547 O O . PRO A 1 194 ? -7.849 -9.369 6.005 1.00 46.31 194 PRO A O 1
ATOM 1550 N N . THR A 1 195 ? -10.080 -9.554 6.141 1.00 41.62 195 THR A N 1
ATOM 1551 C CA . THR A 1 195 ? -10.323 -10.147 4.832 1.00 41.62 195 THR A CA 1
ATOM 1552 C C . THR A 1 195 ? -11.087 -9.179 3.940 1.00 41.62 195 THR A C 1
ATOM 1554 O O . THR A 1 195 ? -12.249 -9.377 3.613 1.00 41.62 195 THR A O 1
ATOM 1557 N N . SER A 1 196 ? -10.382 -8.191 3.384 1.00 38.81 196 SER A N 1
ATOM 1558 C CA . SER A 1 196 ? -10.832 -7.492 2.164 1.00 38.81 196 SER A CA 1
ATOM 1559 C C . SER A 1 196 ? -10.908 -8.412 0.925 1.00 38.81 196 SER A C 1
ATOM 1561 O O . SER A 1 196 ? -11.238 -7.966 -0.171 1.00 38.81 196 SER A O 1
ATOM 1563 N N . TYR A 1 197 ? -10.639 -9.709 1.098 1.00 34.59 197 TYR A N 1
ATOM 1564 C CA . TYR A 1 197 ? -10.789 -10.768 0.112 1.00 34.59 197 TYR A CA 1
ATOM 1565 C C . TYR A 1 197 ? -11.603 -11.917 0.704 1.00 34.59 197 TYR A C 1
ATOM 1567 O O . TYR A 1 197 ? -11.035 -12.883 1.188 1.00 34.59 197 TYR A O 1
ATOM 1575 N N . THR A 1 198 ? -12.927 -11.831 0.673 1.00 33.41 198 THR A N 1
ATOM 1576 C CA . THR A 1 198 ? -13.804 -12.930 0.239 1.00 33.41 198 THR A CA 1
ATOM 1577 C C . THR A 1 198 ? -15.232 -12.394 0.171 1.00 33.41 198 THR A C 1
ATOM 1579 O O . THR A 1 198 ? -15.746 -11.837 1.133 1.00 33.41 198 THR A O 1
ATOM 1582 N N . ASN A 1 199 ? -15.917 -12.599 -0.957 1.00 32.81 199 ASN A N 1
ATOM 1583 C CA . ASN A 1 199 ? -17.377 -12.467 -1.058 1.00 32.81 199 ASN A CA 1
ATOM 1584 C C . ASN A 1 199 ? -18.069 -13.619 -0.295 1.00 32.81 199 ASN A C 1
ATOM 1586 O O . ASN A 1 199 ? -18.921 -14.320 -0.836 1.00 32.81 199 ASN A O 1
ATOM 1590 N N . SER A 1 200 ? -17.639 -13.872 0.938 1.00 34.25 200 SER A N 1
ATOM 1591 C CA . SER A 1 200 ? -18.181 -14.882 1.830 1.00 34.25 200 SER A CA 1
ATOM 1592 C C . SER A 1 200 ? -19.165 -14.184 2.755 1.00 34.25 200 SER A C 1
ATOM 1594 O O . SER A 1 200 ? -18.787 -13.433 3.650 1.00 34.25 200 SER A O 1
ATOM 1596 N N . THR A 1 201 ? -20.452 -14.446 2.562 1.00 34.78 201 THR A N 1
ATOM 1597 C CA . THR A 1 201 ? -21.541 -14.021 3.455 1.00 34.78 201 THR A CA 1
ATOM 1598 C C . THR A 1 201 ? -21.533 -14.755 4.805 1.00 34.78 201 THR A C 1
ATOM 1600 O O . THR A 1 201 ? -22.499 -14.685 5.564 1.00 34.78 201 THR A O 1
ATOM 1603 N N . THR A 1 202 ? -20.441 -15.438 5.150 1.00 38.75 202 THR A N 1
ATOM 1604 C CA . THR A 1 202 ? -20.289 -16.191 6.393 1.00 38.75 202 THR A CA 1
ATOM 1605 C C . THR A 1 202 ? -18.971 -15.850 7.086 1.00 38.75 202 THR A C 1
ATOM 1607 O O . THR A 1 202 ? -17.908 -16.104 6.521 1.00 38.75 202 THR A O 1
ATOM 1610 N N . PRO A 1 203 ? -18.998 -15.365 8.343 1.00 39.88 203 PRO A N 1
ATOM 1611 C CA . PRO A 1 203 ? -17.815 -15.311 9.189 1.00 39.88 203 PRO A CA 1
ATOM 1612 C C . PRO A 1 203 ? -17.566 -16.729 9.723 1.00 39.88 203 PRO A C 1
ATOM 1614 O O . PRO A 1 203 ? -17.883 -17.039 10.871 1.00 39.88 203 PRO A O 1
ATOM 1617 N N . SER A 1 204 ? -17.127 -17.637 8.850 1.00 38.09 204 SER A N 1
ATOM 1618 C CA . SER A 1 204 ? -16.709 -18.989 9.242 1.00 38.09 204 SER A CA 1
ATOM 1619 C C . SER A 1 204 ? -15.294 -18.992 9.818 1.00 38.09 204 SER A C 1
ATOM 1621 O O . SER A 1 204 ? -14.979 -19.845 10.644 1.00 38.09 204 SER A O 1
ATOM 1623 N N . ASP A 1 205 ? -14.487 -17.981 9.498 1.00 41.78 205 ASP A N 1
ATOM 1624 C CA . ASP A 1 205 ? -13.174 -17.789 10.104 1.00 41.78 205 ASP A CA 1
ATOM 1625 C C . ASP A 1 205 ? -13.325 -16.958 11.384 1.00 41.78 205 ASP A C 1
ATOM 1627 O O . ASP A 1 205 ? -13.013 -15.772 11.445 1.00 41.78 205 ASP A O 1
ATOM 1631 N N . LYS A 1 206 ? -13.825 -17.608 12.445 1.00 42.88 206 LYS A N 1
ATOM 1632 C CA . LYS A 1 206 ? -13.990 -17.052 13.809 1.00 42.88 206 LYS A CA 1
ATOM 1633 C C . LYS A 1 206 ? -12.686 -16.513 14.446 1.00 42.88 206 LYS A C 1
ATOM 1635 O O . LYS A 1 206 ? -12.708 -16.076 15.591 1.00 42.88 206 LYS A O 1
ATOM 1640 N N . LEU A 1 207 ? -11.556 -16.567 13.744 1.00 41.69 207 LEU A N 1
ATOM 1641 C CA . LEU A 1 207 ? -10.204 -16.383 14.278 1.00 41.69 207 LEU A CA 1
ATOM 1642 C C . LEU A 1 207 ? -9.496 -15.106 13.819 1.00 41.69 207 LEU A C 1
ATOM 1644 O O . LEU A 1 207 ? -8.422 -14.807 14.332 1.00 41.69 207 LEU A O 1
ATOM 1648 N N . SER A 1 208 ? -10.043 -14.362 12.861 1.00 48.47 208 SER A N 1
ATOM 1649 C CA . SER A 1 208 ? -9.248 -13.345 12.168 1.00 48.47 208 SER A CA 1
ATOM 1650 C C . SER A 1 208 ? -9.746 -11.903 12.366 1.00 48.47 208 SER A C 1
ATOM 1652 O O . SER A 1 208 ? -8.962 -10.973 12.179 1.00 48.47 208 SER A O 1
ATOM 1654 N N . ALA A 1 209 ? -10.992 -11.678 12.802 1.00 56.97 209 ALA A N 1
ATOM 1655 C CA . ALA A 1 209 ? -11.496 -10.329 13.078 1.00 56.97 209 ALA A CA 1
ATOM 1656 C C . ALA A 1 209 ? -11.146 -9.856 14.494 1.00 56.97 209 ALA A C 1
ATOM 1658 O O . ALA A 1 209 ? -11.549 -10.466 15.483 1.00 56.97 209 ALA A O 1
ATOM 1659 N N . LEU A 1 210 ? -10.435 -8.729 14.598 1.00 70.25 210 LEU A N 1
ATOM 1660 C CA . LEU A 1 210 ? -10.268 -8.036 15.874 1.00 70.25 210 LEU A CA 1
ATOM 1661 C C . LEU A 1 210 ? -11.542 -7.266 16.194 1.00 70.25 210 LEU A C 1
ATOM 1663 O O . LEU A 1 210 ? -11.964 -6.420 15.406 1.00 70.25 210 LEU A O 1
ATOM 1667 N N . VAL A 1 211 ? -12.134 -7.524 17.356 1.00 79.19 211 VAL A N 1
ATOM 1668 C CA . VAL A 1 211 ? -13.417 -6.934 17.746 1.00 79.19 211 VAL A CA 1
ATOM 1669 C C . VAL A 1 211 ? -13.260 -6.145 19.038 1.00 79.19 211 VAL A C 1
ATOM 1671 O O . VAL A 1 211 ? -12.652 -6.625 19.989 1.00 79.19 211 VAL A O 1
ATOM 1674 N N . PHE A 1 212 ? -13.844 -4.952 19.106 1.00 85.56 212 PHE A N 1
ATOM 1675 C CA . PHE A 1 212 ? -14.017 -4.213 20.353 1.00 85.56 212 PHE A CA 1
ATOM 1676 C C . PHE A 1 212 ? -15.464 -3.746 20.522 1.00 85.56 212 PHE A C 1
ATOM 1678 O O . PHE A 1 212 ? -16.209 -3.601 19.553 1.00 85.56 212 PHE A O 1
ATOM 1685 N N . THR A 1 213 ? -15.871 -3.508 21.765 1.00 86.75 213 THR A N 1
ATOM 1686 C CA . THR A 1 213 ? -17.190 -2.964 22.112 1.00 86.75 213 THR A CA 1
ATOM 1687 C C . THR A 1 213 ? -17.074 -1.590 22.750 1.00 86.75 213 THR A C 1
ATOM 1689 O O . THR A 1 213 ? -16.120 -1.314 23.477 1.00 86.75 213 THR A O 1
ATOM 1692 N N . ILE A 1 214 ? -18.058 -0.729 22.499 1.00 88.69 214 ILE A N 1
ATOM 1693 C CA . ILE A 1 214 ? -18.196 0.586 23.129 1.00 88.69 214 ILE A CA 1
ATOM 1694 C C . ILE A 1 214 ? -18.913 0.407 24.462 1.00 88.69 214 ILE A C 1
ATOM 1696 O O . ILE A 1 214 ? -20.134 0.308 24.516 1.00 88.69 214 ILE A O 1
ATOM 1700 N N . SER A 1 215 ? -18.160 0.347 25.552 1.00 87.50 215 SER A N 1
ATOM 1701 C CA . SER A 1 215 ? -18.713 0.054 26.878 1.00 87.50 215 SER A CA 1
ATOM 1702 C C . SER A 1 215 ? -19.312 1.282 27.549 1.00 87.50 215 SER A C 1
ATOM 1704 O O . SER A 1 215 ? -20.305 1.174 28.270 1.00 87.50 215 SER A O 1
ATOM 1706 N N . GLU A 1 216 ? -18.736 2.459 27.317 1.00 90.94 216 GLU A N 1
ATOM 1707 C CA . GLU A 1 216 ? -19.201 3.711 27.913 1.00 90.94 216 GLU A CA 1
ATOM 1708 C C . GLU A 1 216 ? -19.012 4.875 26.947 1.00 90.94 216 GLU A C 1
ATOM 1710 O O . GLU A 1 216 ? -18.128 4.853 26.090 1.00 90.94 216 GLU A O 1
ATOM 1715 N N . LEU A 1 217 ? -19.853 5.891 27.109 1.00 89.56 217 LEU A N 1
ATOM 1716 C CA . LEU A 1 217 ? -19.765 7.166 26.409 1.00 89.56 217 LEU A CA 1
ATOM 1717 C C . LEU A 1 217 ? -19.566 8.252 27.459 1.00 89.56 217 LEU A C 1
ATOM 1719 O O . LEU A 1 217 ? -20.193 8.201 28.520 1.00 89.56 217 LEU A O 1
ATOM 1723 N N . SER A 1 218 ? -18.699 9.218 27.172 1.00 90.00 218 SER A N 1
ATOM 1724 C CA . SER A 1 218 ? -18.530 10.378 28.041 1.00 90.00 218 SER A CA 1
ATOM 1725 C C . SER A 1 218 ? -19.810 11.221 28.079 1.00 90.00 218 SER A C 1
ATOM 1727 O O . SER A 1 218 ? -20.607 11.222 27.139 1.00 90.00 218 SER A O 1
ATOM 1729 N N . SER A 1 219 ? -20.017 11.952 29.174 1.00 86.88 219 SER A N 1
ATOM 1730 C CA . SER A 1 219 ? -21.215 12.779 29.385 1.00 86.88 219 SER A CA 1
ATOM 1731 C C . SER A 1 219 ? -21.382 13.882 28.335 1.00 86.88 219 SER A C 1
ATOM 1733 O O . SER A 1 219 ? -22.502 14.219 27.965 1.00 86.88 219 SER A O 1
ATOM 1735 N N . ASP A 1 220 ? -20.273 14.411 27.823 1.00 87.88 220 ASP A N 1
ATOM 1736 C CA . ASP A 1 220 ? -20.211 15.395 26.740 1.00 87.88 220 ASP A CA 1
ATOM 1737 C C . ASP A 1 220 ? -20.255 14.761 25.335 1.00 87.88 220 ASP A C 1
ATOM 1739 O O . ASP A 1 220 ? -20.195 15.473 24.335 1.00 87.88 220 ASP A O 1
ATOM 1743 N N . SER A 1 221 ? -20.363 13.429 25.236 1.00 80.56 221 SER A N 1
ATOM 1744 C CA . SER A 1 221 ? -20.361 12.677 23.972 1.00 80.56 221 SER A CA 1
ATOM 1745 C C . SER A 1 221 ? -19.150 12.971 23.072 1.00 80.56 221 SER A C 1
ATOM 1747 O O . SER A 1 221 ? -19.242 12.892 21.845 1.00 80.56 221 SER A O 1
ATOM 1749 N N . SER A 1 222 ? -18.001 13.315 23.657 1.00 87.06 222 SER A N 1
ATOM 1750 C CA . SER A 1 222 ? -16.752 13.517 22.916 1.00 87.06 222 SER A CA 1
ATOM 1751 C C . SER A 1 222 ? -15.942 12.223 22.778 1.00 87.06 222 SER A C 1
ATOM 1753 O O . SER A 1 222 ? -15.292 12.005 21.750 1.00 87.06 222 SER A O 1
ATOM 1755 N N . LEU A 1 223 ? -16.032 11.329 23.768 1.00 91.62 223 LEU A N 1
ATOM 1756 C CA . LEU A 1 223 ? -15.199 10.138 23.918 1.00 91.62 223 LEU A CA 1
ATOM 1757 C C . LEU A 1 223 ? -16.034 8.873 24.162 1.00 91.62 223 LEU A C 1
ATOM 1759 O O . LEU A 1 223 ? -17.122 8.903 24.739 1.00 91.62 223 LEU A O 1
ATOM 1763 N N . ALA A 1 224 ? -15.469 7.738 23.764 1.00 90.88 224 ALA A N 1
ATOM 1764 C CA . ALA A 1 224 ? -15.950 6.399 24.062 1.00 90.88 224 ALA A CA 1
ATOM 1765 C C . ALA A 1 224 ? -14.868 5.599 24.792 1.00 90.88 224 ALA A C 1
ATOM 1767 O O . ALA A 1 224 ? -13.701 5.625 24.398 1.00 90.88 224 ALA A O 1
ATOM 1768 N N . THR A 1 225 ? -15.272 4.854 25.819 1.00 92.56 225 THR A N 1
ATOM 1769 C CA . THR A 1 225 ? -14.445 3.813 26.438 1.00 92.56 225 THR A CA 1
ATOM 1770 C C . THR A 1 225 ? -14.746 2.486 25.754 1.00 92.56 225 THR A C 1
ATOM 1772 O O . THR A 1 225 ? -15.898 2.041 25.714 1.00 92.56 225 THR A O 1
ATOM 1775 N N . CYS A 1 226 ? -13.708 1.840 25.239 1.00 91.25 226 CYS A N 1
ATOM 1776 C CA . CYS A 1 226 ? -13.788 0.615 24.465 1.00 91.25 226 CYS A CA 1
ATOM 1777 C C . CYS A 1 226 ? -13.052 -0.542 25.144 1.00 91.25 226 CYS A C 1
ATOM 1779 O O . CYS A 1 226 ? -12.046 -0.342 25.824 1.00 91.25 226 CYS A O 1
ATOM 1781 N N . ASN A 1 227 ? -13.551 -1.758 24.929 1.00 89.25 227 ASN A N 1
ATOM 1782 C CA . ASN A 1 227 ? -12.947 -2.997 25.416 1.00 89.25 227 ASN A CA 1
ATOM 1783 C C . ASN A 1 227 ? -12.786 -3.989 24.269 1.00 89.25 227 ASN A C 1
ATOM 1785 O O . ASN A 1 227 ? -13.732 -4.206 23.510 1.00 89.25 227 ASN A O 1
ATOM 1789 N N . TRP A 1 228 ? -11.608 -4.603 24.158 1.00 86.88 228 TRP A N 1
ATOM 1790 C CA . TRP A 1 228 ? -11.377 -5.681 23.200 1.00 86.88 228 TRP A CA 1
ATOM 1791 C C . TRP A 1 228 ? -12.146 -6.935 23.596 1.00 86.88 228 TRP A C 1
ATOM 1793 O O . TRP A 1 228 ? -12.300 -7.247 24.778 1.00 86.88 228 TRP A O 1
ATOM 1803 N N . LEU A 1 229 ? -12.613 -7.654 22.586 1.00 81.75 229 LEU A N 1
ATOM 1804 C CA . LEU A 1 229 ? -13.356 -8.891 22.722 1.00 81.75 229 LEU A CA 1
ATOM 1805 C C . LEU A 1 229 ? -12.571 -10.041 22.102 1.00 81.75 229 LEU A C 1
ATOM 1807 O O . LEU A 1 229 ? -11.970 -9.887 21.039 1.00 81.75 229 LEU A O 1
ATOM 1811 N N . LEU A 1 230 ? -12.617 -11.197 22.756 1.00 75.81 230 LEU A N 1
ATOM 1812 C CA . LEU A 1 230 ? -12.062 -12.447 22.249 1.00 75.81 230 LEU A CA 1
ATOM 1813 C C . LEU A 1 230 ? -13.156 -13.513 22.165 1.00 75.81 230 LEU A C 1
ATOM 1815 O O . LEU A 1 230 ? -14.034 -13.543 23.031 1.00 75.81 230 LEU A O 1
ATOM 1819 N N . PRO A 1 231 ? -13.103 -14.407 21.165 1.00 73.06 231 PRO A N 1
ATOM 1820 C CA . PRO A 1 231 ? -13.945 -15.592 21.151 1.00 73.06 231 PRO A CA 1
ATOM 1821 C C . PRO A 1 231 ? -13.737 -16.439 22.416 1.00 73.06 231 PRO A C 1
ATOM 1823 O O . PRO A 1 231 ? -12.605 -16.755 22.776 1.00 73.06 231 PRO A O 1
ATOM 1826 N N . VAL A 1 232 ? -14.824 -16.873 23.056 1.00 69.56 232 VAL A N 1
ATOM 1827 C CA . VAL A 1 232 ? -14.821 -17.718 24.267 1.00 69.56 232 VAL A CA 1
ATOM 1828 C C . VAL A 1 232 ? -14.132 -19.068 24.016 1.00 69.56 232 VAL A C 1
ATOM 1830 O O . VAL A 1 232 ? -13.605 -19.682 24.939 1.00 69.56 232 VAL A O 1
ATOM 1833 N N . SER A 1 233 ? -14.101 -19.529 22.763 1.00 63.25 233 SER A N 1
ATOM 1834 C CA . SER A 1 233 ? -13.467 -20.787 22.354 1.00 63.25 233 SER A CA 1
ATOM 1835 C C . SER A 1 233 ? -11.935 -20.736 22.262 1.00 63.25 233 SER A C 1
ATOM 1837 O O . SER A 1 233 ? -11.318 -21.776 22.038 1.00 63.25 233 SER A O 1
ATOM 1839 N N . LEU A 1 234 ? -11.311 -19.559 22.371 1.00 60.28 234 LEU A N 1
ATOM 1840 C CA . LEU A 1 234 ? -9.857 -19.400 22.276 1.00 60.28 234 LEU A CA 1
ATOM 1841 C C . LEU A 1 234 ? -9.194 -19.461 23.663 1.00 60.28 234 LEU A C 1
ATOM 1843 O O . LEU A 1 234 ? -9.710 -18.864 24.610 1.00 60.28 234 LEU A O 1
ATOM 1847 N N . PRO A 1 235 ? -8.032 -20.130 23.808 1.00 55.53 235 PRO A N 1
ATOM 1848 C CA . PRO A 1 235 ? -7.257 -20.071 25.041 1.00 55.53 235 PRO A CA 1
ATOM 1849 C C . PRO A 1 235 ? -6.872 -18.620 25.348 1.00 55.53 235 PRO A C 1
ATOM 1851 O O . PRO A 1 235 ? -6.347 -17.921 24.485 1.00 55.53 235 PRO A O 1
ATOM 1854 N N . THR A 1 236 ? -7.043 -18.180 26.594 1.00 53.12 236 THR A N 1
ATOM 1855 C CA . THR A 1 236 ? -6.651 -16.832 27.056 1.00 53.12 236 THR A CA 1
ATOM 1856 C C . THR A 1 236 ? -5.167 -16.505 26.836 1.00 53.12 236 THR A C 1
ATOM 1858 O O . THR A 1 236 ? -4.785 -15.338 26.865 1.00 53.12 236 THR A O 1
ATOM 1861 N N . SER A 1 237 ? -4.330 -17.514 26.571 1.00 47.38 237 SER A N 1
ATOM 1862 C CA . SER A 1 237 ? -2.898 -17.394 26.292 1.00 47.38 237 SER A CA 1
ATOM 1863 C C . SER A 1 237 ? -2.529 -17.177 24.814 1.00 47.38 237 SER A C 1
ATOM 1865 O O . SER A 1 237 ? -1.340 -17.062 24.513 1.00 47.38 237 SER A O 1
ATOM 1867 N N . SER A 1 238 ? -3.484 -17.120 23.874 1.00 52.03 238 SER A N 1
ATOM 1868 C CA . SER A 1 238 ? -3.164 -16.996 22.443 1.00 52.03 238 SER A CA 1
ATOM 1869 C C . SER A 1 238 ? -2.827 -15.552 22.014 1.00 52.03 238 SER A C 1
ATOM 1871 O O . SER A 1 238 ? -3.699 -14.699 21.878 1.00 52.03 238 SER A O 1
ATOM 1873 N N . THR A 1 239 ? -1.530 -15.298 21.832 1.00 53.66 239 THR A N 1
ATOM 1874 C CA . THR A 1 239 ? -0.810 -14.500 20.806 1.00 53.66 239 THR A CA 1
ATOM 1875 C C . THR A 1 239 ? -1.457 -13.301 20.075 1.00 53.66 239 THR A C 1
ATOM 1877 O O . THR A 1 239 ? -1.152 -13.083 18.906 1.00 53.66 239 THR A O 1
ATOM 1880 N N . TYR A 1 240 ? -2.259 -12.451 20.725 1.00 58.78 240 TYR A N 1
ATOM 1881 C CA . TYR A 1 240 ? -2.687 -11.167 20.120 1.00 58.78 240 TYR A CA 1
ATOM 1882 C C . TYR A 1 240 ? -2.257 -9.912 20.886 1.00 58.78 240 TYR A C 1
ATOM 1884 O O . TYR A 1 240 ? -2.553 -8.804 20.447 1.00 58.78 240 TYR A O 1
ATOM 1892 N N . SER A 1 241 ? -1.553 -10.039 22.013 1.00 64.69 241 SER A N 1
ATOM 1893 C CA . SER A 1 241 ? -1.294 -8.909 22.917 1.00 64.69 241 SER A CA 1
ATOM 1894 C C . SER A 1 241 ? -0.515 -7.763 22.263 1.00 64.69 241 SER A C 1
ATOM 1896 O O . SER A 1 241 ? -0.888 -6.607 22.442 1.00 64.69 241 SER A O 1
ATOM 1898 N N . GLU A 1 242 ? 0.521 -8.052 21.473 1.00 63.69 242 GLU A N 1
ATOM 1899 C CA . GLU A 1 242 ? 1.328 -7.017 20.809 1.00 63.69 242 GLU A CA 1
ATOM 1900 C C . GLU A 1 242 ? 0.575 -6.326 19.669 1.00 63.69 242 GLU A C 1
ATOM 1902 O O . GLU A 1 242 ? 0.612 -5.100 19.556 1.00 63.69 242 GLU A O 1
ATOM 1907 N N . PHE A 1 243 ? -0.169 -7.089 18.868 1.00 65.81 243 PHE A N 1
ATOM 1908 C CA . PHE A 1 243 ? -0.970 -6.548 17.772 1.00 65.81 243 PHE A CA 1
ATOM 1909 C C . PHE A 1 243 ? -2.159 -5.727 18.287 1.00 65.81 243 PHE A C 1
ATOM 1911 O O . PHE A 1 243 ? -2.371 -4.597 17.844 1.00 65.81 243 PHE A O 1
ATOM 1918 N N . ILE A 1 244 ? -2.877 -6.239 19.295 1.00 73.06 244 ILE A N 1
ATOM 1919 C CA . ILE A 1 244 ? -3.926 -5.494 19.997 1.00 73.06 244 ILE A CA 1
ATOM 1920 C C . ILE A 1 244 ? -3.337 -4.234 20.617 1.00 73.06 244 ILE A C 1
ATOM 1922 O O . ILE A 1 244 ? -3.928 -3.170 20.476 1.00 73.06 244 ILE A O 1
ATOM 1926 N N . ARG A 1 245 ? -2.169 -4.308 21.266 1.00 75.25 245 ARG A N 1
ATOM 1927 C CA . ARG A 1 245 ? -1.508 -3.131 21.839 1.00 75.25 245 ARG A CA 1
ATOM 1928 C C . ARG A 1 245 ? -1.180 -2.095 20.767 1.00 75.25 245 ARG A C 1
ATOM 1930 O O . ARG A 1 245 ? -1.492 -0.928 20.968 1.00 75.25 245 ARG A O 1
ATOM 1937 N N . SER A 1 246 ? -0.614 -2.512 19.635 1.00 71.81 246 SER A N 1
ATOM 1938 C CA . SER A 1 246 ? -0.298 -1.625 18.511 1.00 71.81 246 SER A CA 1
ATOM 1939 C C . SER A 1 246 ? -1.547 -0.908 17.985 1.00 71.81 246 SER A C 1
ATOM 1941 O O . SER A 1 246 ? -1.560 0.321 17.911 1.00 71.81 246 SER A O 1
ATOM 1943 N N . ILE A 1 247 ? -2.629 -1.649 17.726 1.00 75.12 247 ILE A N 1
ATOM 1944 C CA . ILE A 1 247 ? -3.896 -1.065 17.266 1.00 75.12 247 ILE A CA 1
ATOM 1945 C C . ILE A 1 247 ? -4.543 -0.211 18.359 1.00 75.12 247 ILE A C 1
ATOM 1947 O O . ILE A 1 247 ? -5.097 0.840 18.064 1.00 75.12 247 ILE A O 1
ATOM 1951 N N . THR A 1 248 ? -4.450 -0.611 19.626 1.00 81.19 248 THR A N 1
ATOM 1952 C CA . THR A 1 248 ? -4.963 0.173 20.757 1.00 81.19 248 THR A CA 1
ATOM 1953 C C . THR A 1 248 ? -4.266 1.519 20.838 1.00 81.19 248 THR A C 1
ATOM 1955 O O . THR A 1 248 ? -4.944 2.526 20.995 1.00 81.19 248 THR A O 1
ATOM 1958 N N . THR A 1 249 ? -2.939 1.564 20.707 1.00 78.88 249 THR A N 1
ATOM 1959 C CA . THR A 1 249 ? -2.184 2.822 20.686 1.00 78.88 249 THR A CA 1
ATOM 1960 C C . THR A 1 249 ? -2.592 3.702 19.509 1.00 78.88 249 THR A C 1
ATOM 1962 O O . THR A 1 249 ? -2.699 4.909 19.672 1.00 78.88 249 THR A O 1
ATOM 1965 N N . GLU A 1 250 ? -2.868 3.116 18.344 1.00 72.88 250 GLU A N 1
ATOM 1966 C CA . GLU A 1 250 ? -3.331 3.871 17.178 1.00 72.88 250 GLU A CA 1
ATOM 1967 C C . GLU A 1 250 ? -4.754 4.421 17.355 1.00 72.88 250 GLU A C 1
ATOM 1969 O O . GLU A 1 250 ? -5.040 5.566 17.002 1.00 72.88 250 GLU A O 1
ATOM 1974 N N . LEU A 1 251 ? -5.664 3.600 17.881 1.00 79.38 251 LEU A N 1
ATOM 1975 C CA . LEU A 1 251 ? -7.063 3.959 18.096 1.00 79.38 251 LEU A CA 1
ATOM 1976 C C . LEU A 1 251 ? -7.232 4.920 19.267 1.00 79.38 251 LEU A C 1
ATOM 1978 O O . LEU A 1 251 ? -8.112 5.780 19.206 1.00 79.38 251 LEU A O 1
ATOM 1982 N N . SER A 1 252 ? -6.386 4.809 20.287 1.00 81.50 252 SER A N 1
ATOM 1983 C CA . SER A 1 252 ? -6.447 5.682 21.449 1.00 81.50 252 SER A CA 1
ATOM 1984 C C . SER A 1 252 ? -6.050 7.098 21.078 1.00 81.50 252 SER A C 1
ATOM 1986 O O . SER A 1 252 ? -5.139 7.308 20.279 1.00 81.50 252 SER A O 1
ATOM 1988 N N . ASP A 1 253 ? -6.753 8.065 21.645 1.00 66.12 253 ASP A N 1
ATOM 1989 C CA . ASP A 1 253 ? -6.312 9.452 21.592 1.00 66.12 253 ASP A CA 1
ATOM 1990 C C . ASP A 1 253 ? -5.444 9.708 22.835 1.00 66.12 253 ASP A C 1
ATOM 1992 O O . ASP A 1 253 ? -5.841 9.347 23.947 1.00 66.12 253 ASP A O 1
ATOM 1996 N N . SER A 1 254 ? -4.224 10.208 22.605 1.0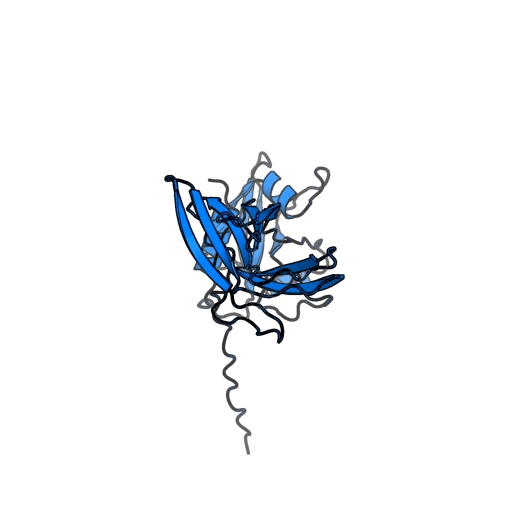0 50.41 254 SER A N 1
ATOM 1997 C CA . SER A 1 254 ? -3.195 10.495 23.618 1.00 50.41 254 SER A CA 1
ATOM 1998 C C . SER A 1 254 ? -3.659 11.488 24.675 1.00 50.41 254 SER A C 1
ATOM 2000 O O . SER A 1 254 ? -4.275 12.505 24.282 1.00 50.41 254 SER A O 1
#

Radius of gyration: 23.92 Å; chains: 1; bounding box: 57×66×64 Å

Organism: NCBI:txid133412

Foldseek 3Di:
DDDDPPDPPPPDPPPPAFDKDKDKDKDWAQAQAKFFFKKKKKKWKDFPPKDKDAPPDDPDDVQAFDWDKDKDDPDPTMIMIIIMTGTDMHHHRDMRIHMGMMGMHDFDWIWMKMWIWTCDVPDPDIDIDMDIDIDGDQFQWEFDPDDVCVVVCVQKDFLPPDDKAKAFPVLVCVNHVPDPPDDDDFFGKTKRDPPPDDPDPDVPVLPGIWMKGFHDADPVRGMTTITTMHGPPDDSPDDCVVVCVVVRVVRHDD

Secondary structure (DSSP, 8-state):
--------------S----EEEEEEEEE--SSS-EEEEEEEEEEEEETT--EE--SS----TTPPPEEEEEEE-SSSEEEEEEEEPPEEE-TT-EEEEEEEEEE-S-SEEEEEEEEEEPPTT-SSPEEEEEEEEEE----EE---TTTTHHHHTTEEE-TTS--EEEEHHHHHHHTT--TTS---TT-EEEE-S-SS---SS---TTS-EEEEEEEE-TTSSEEEEEEEEETTS-TTSS-HHHHHHHHHHHS--

Sequence (254 aa):
MVETYSNNSFQIPQHDHLPQLKLNLSIRNNNNIPINNANIVFSFNTSATNKISLPKLSISEPSSLEWCISESKVDSHHLKFELKSTSFDLPPLTTFKSSSIISLSTRQQIPSKIDLCFPSPGSTNPLTKSNSFSLYLIHQFNRYHSEFLIEKCSDFSICPHTSSFKITLLKIRNLFSINQSLGIPKNSFCYLDPTSYTNSTTPSDKLSALVFTISELSSDSSLATCNWLLPVSLPTSSTYSEFIRSITTELSDS